Protein AF-A0A970ZST5-F1 (afdb_monomer_lite)

pLDDT: mean 85.54, std 14.47, range [36.0, 98.12]

Radius of gyration: 19.31 Å; chains: 1; bounding box: 48×34×61 Å

Sequence (201 aa):
MTHLLNTSTPGASLKWLLPLLVLTVGYRVATSSVDFLGNTAPLMAITFGGAMLLGPRFWWLPVALLLTSDLALGLFHGGGSGIGSYTLMSAVFYIVVALLGGKAGRREKIWPMMWCGTLLFGLLFYVVANTYSWLVWPGYAMTPAGWWQAQTTGVPGINPPAWMFLRNALIADSIWCGLAGLLYFAQRRSQGAAVVVAASR

Foldseek 3Di:
DPDPCPPPQLAFDCVLLVVLLLVLLVVQLVCVVPCPLNRQHLLLCLQQVVLLRVAQVCLCVSLVSNLVSVQVCCCPPVPRPGQDPLSVQSSVLSVVNSNVSNHNSRDPPSLVCSLVSSLVSLVVCLLSSLQVCQVPPPLFDPDPVSSVQSSFQRRPPDPDGSVSNSVSNSVSNNVSSVVSVVSSVVRVVVVVVVVVVVVVD

Structure (mmCIF, N/CA/C/O backbone):
data_AF-A0A970ZST5-F1
#
_entry.id   AF-A0A970ZST5-F1
#
loop_
_atom_site.group_PDB
_atom_site.id
_atom_site.type_symbol
_atom_site.label_atom_id
_atom_site.label_alt_id
_atom_site.label_comp_id
_atom_site.label_asym_id
_atom_site.label_entity_id
_atom_site.label_seq_id
_atom_site.pdbx_PDB_ins_code
_atom_site.Cartn_x
_atom_site.Cartn_y
_atom_site.Cartn_z
_atom_site.occupancy
_atom_site.B_iso_or_equiv
_atom_site.auth_seq_id
_atom_site.auth_comp_id
_atom_site.auth_asym_id
_atom_site.auth_atom_id
_atom_site.pdbx_PDB_model_num
ATOM 1 N N . MET A 1 1 ? -25.611 -18.019 33.510 1.00 40.75 1 MET A N 1
ATOM 2 C CA . MET A 1 1 ? -24.646 -16.914 33.709 1.00 40.75 1 MET A CA 1
ATOM 3 C C . MET A 1 1 ? -23.308 -17.296 33.064 1.00 40.75 1 MET A C 1
ATOM 5 O O . MET A 1 1 ? -22.278 -17.300 33.718 1.00 40.75 1 MET A O 1
ATOM 9 N N . THR A 1 2 ? -23.336 -17.689 31.781 1.00 40.44 2 THR A N 1
ATOM 10 C CA . THR A 1 2 ? -22.207 -18.392 31.128 1.00 40.44 2 THR A CA 1
ATOM 11 C C . THR A 1 2 ? -22.274 -18.275 29.598 1.00 40.44 2 THR A C 1
ATOM 13 O O . THR A 1 2 ? -22.069 -19.237 28.875 1.00 40.44 2 THR A O 1
ATOM 16 N N . HIS A 1 3 ? -22.607 -17.087 29.083 1.00 36.00 3 HIS A N 1
ATOM 17 C CA . HIS A 1 3 ? -22.531 -16.792 27.639 1.00 36.00 3 HIS A CA 1
ATOM 18 C C . HIS A 1 3 ? -22.024 -15.368 27.322 1.00 36.00 3 HIS A C 1
ATOM 20 O O . HIS A 1 3 ? -22.051 -14.941 26.172 1.00 36.00 3 HIS A O 1
ATOM 26 N N . LEU A 1 4 ? -21.504 -14.633 28.315 1.00 40.00 4 LEU A N 1
ATOM 27 C CA . LEU A 1 4 ? -21.030 -13.245 28.170 1.00 40.00 4 LEU A CA 1
ATOM 28 C C . LEU A 1 4 ? -19.541 -13.128 27.818 1.00 40.00 4 LEU A C 1
ATOM 30 O O . LEU A 1 4 ? -18.843 -12.269 28.340 1.00 40.00 4 LEU A O 1
ATOM 34 N N . LEU A 1 5 ? -19.040 -13.965 26.917 1.00 40.28 5 LEU A N 1
ATOM 35 C CA . LEU A 1 5 ? -17.725 -13.749 26.309 1.00 40.28 5 LEU A CA 1
ATOM 36 C C . LEU A 1 5 ? -17.828 -14.027 24.813 1.00 40.28 5 LEU A C 1
ATOM 38 O O . LEU A 1 5 ? -17.141 -14.888 24.267 1.00 40.28 5 LEU A O 1
ATOM 42 N N . ASN A 1 6 ? -18.703 -13.280 24.131 1.00 38.25 6 ASN A N 1
ATOM 43 C CA . ASN A 1 6 ? -18.460 -13.026 22.719 1.00 38.25 6 ASN A CA 1
ATOM 44 C C . ASN A 1 6 ? -17.158 -12.227 22.673 1.00 38.25 6 ASN A C 1
ATOM 46 O O . ASN A 1 6 ? -17.125 -11.044 23.006 1.00 38.25 6 ASN A O 1
ATOM 50 N N . THR A 1 7 ? -16.078 -12.943 22.391 1.00 41.66 7 THR A N 1
ATOM 51 C CA . THR A 1 7 ? -14.717 -12.453 22.263 1.00 41.66 7 THR A CA 1
ATOM 52 C C . THR A 1 7 ? -14.692 -11.441 21.128 1.00 41.66 7 THR A C 1
ATOM 54 O O . THR A 1 7 ? -14.423 -11.759 19.972 1.00 41.66 7 THR A O 1
ATOM 57 N N . SER A 1 8 ? -15.021 -10.192 21.456 1.00 44.62 8 SER A N 1
ATOM 58 C CA . SER A 1 8 ? -14.799 -9.048 20.591 1.00 44.62 8 SER A CA 1
ATOM 59 C C . SER A 1 8 ? -13.308 -9.026 20.294 1.00 44.62 8 SER A C 1
ATOM 61 O O . SER A 1 8 ? -12.497 -8.636 21.134 1.00 44.62 8 SER A O 1
ATOM 63 N N . THR A 1 9 ? -12.948 -9.549 19.123 1.00 50.59 9 THR A N 1
ATOM 64 C CA . THR A 1 9 ? -11.585 -9.542 18.605 1.00 50.59 9 THR A CA 1
ATOM 65 C C . THR A 1 9 ? -11.007 -8.142 18.794 1.00 50.59 9 THR A C 1
ATOM 67 O O . THR A 1 9 ? -11.712 -7.182 18.476 1.00 50.59 9 THR A O 1
ATOM 70 N N . PRO A 1 10 ? -9.767 -8.007 19.297 1.00 52.75 10 PRO A N 1
ATOM 71 C CA . PRO A 1 10 ? -9.150 -6.736 19.686 1.00 52.75 10 PRO A CA 1
ATOM 72 C C . PRO A 1 10 ? -8.748 -5.865 18.477 1.00 52.75 10 PRO A C 1
ATOM 74 O O . PRO A 1 10 ? -7.652 -5.316 18.432 1.00 52.75 10 PRO A O 1
ATOM 77 N N . GLY A 1 11 ? -9.627 -5.754 17.483 1.00 59.44 11 GLY A N 1
ATOM 78 C CA . GLY A 1 11 ? -9.500 -4.885 16.323 1.00 59.44 11 GLY A CA 1
ATOM 79 C C . GLY A 1 11 ? -10.245 -3.569 16.529 1.00 59.44 11 GLY A C 1
ATOM 80 O O . GLY A 1 11 ? -11.171 -3.480 17.340 1.00 59.44 11 GLY A O 1
ATOM 81 N N . ALA A 1 12 ? -9.848 -2.532 15.792 1.00 67.12 12 ALA A N 1
ATOM 82 C CA . ALA A 1 12 ? -10.635 -1.304 15.762 1.00 67.12 12 ALA A CA 1
ATOM 83 C C . ALA A 1 12 ? -11.990 -1.570 15.081 1.00 67.12 12 ALA A C 1
ATOM 85 O O . ALA A 1 12 ? -12.116 -2.388 14.169 1.00 67.12 12 ALA A O 1
ATOM 86 N N . SER A 1 13 ? -13.031 -0.890 15.554 1.00 77.06 13 SER A N 1
ATOM 87 C CA . SER A 1 13 ? -14.389 -1.057 15.050 1.00 77.06 13 SER A CA 1
ATOM 88 C C . SER A 1 13 ? -14.461 -0.683 13.571 1.00 77.06 13 SER A C 1
ATOM 90 O O . SER A 1 13 ? -14.014 0.391 13.155 1.00 77.06 13 SER A O 1
ATOM 92 N N . LEU A 1 14 ? -15.093 -1.565 12.790 1.00 83.50 14 LEU A N 1
ATOM 93 C CA . LEU A 1 14 ? -15.306 -1.405 11.351 1.00 83.50 14 LEU A CA 1
ATOM 94 C C . LEU A 1 14 ? -15.893 -0.029 11.000 1.00 83.50 14 LEU A C 1
ATOM 96 O O . LEU A 1 14 ? -15.494 0.561 10.004 1.00 83.50 14 LEU A O 1
ATOM 100 N N . LYS A 1 15 ? -16.776 0.519 11.849 1.00 85.38 15 LYS A N 1
ATOM 101 C CA . LYS A 1 15 ? -17.421 1.829 11.645 1.00 85.38 15 LYS A CA 1
ATOM 102 C C . LYS A 1 15 ? -16.429 2.992 11.538 1.00 85.38 15 LYS A C 1
ATOM 104 O O . LYS A 1 15 ? -16.727 3.970 10.870 1.00 85.38 15 LYS A O 1
ATOM 109 N N . TRP A 1 16 ? -15.272 2.887 12.186 1.00 83.56 16 TRP A N 1
ATOM 110 C CA . TRP A 1 16 ? -14.253 3.939 12.204 1.00 83.56 16 TRP A CA 1
ATOM 111 C C . TRP A 1 16 ? -13.114 3.675 11.221 1.00 83.56 16 TRP A C 1
ATOM 113 O O . TRP A 1 16 ? -12.550 4.616 10.673 1.00 83.56 16 TRP A O 1
ATOM 123 N N . LEU A 1 17 ? -12.784 2.404 10.975 1.00 88.12 17 LEU A N 1
ATOM 124 C CA . LEU A 1 17 ? -11.744 2.039 10.010 1.00 88.12 17 LEU A CA 1
ATOM 125 C C . LEU A 1 17 ? -12.222 2.131 8.565 1.00 88.12 17 LEU A C 1
ATOM 127 O O . LEU A 1 17 ? -11.442 2.504 7.695 1.00 88.12 17 LEU A O 1
ATOM 131 N N . LEU A 1 18 ? -13.488 1.803 8.298 1.00 91.06 18 LEU A N 1
ATOM 132 C CA . LEU A 1 18 ? -14.029 1.823 6.943 1.00 91.06 18 LEU A CA 1
ATOM 133 C C . LEU A 1 18 ? -13.971 3.225 6.311 1.00 91.06 18 LEU A C 1
ATOM 135 O O . LEU A 1 18 ? -13.481 3.312 5.188 1.00 91.06 18 LEU A O 1
ATOM 139 N N . PRO A 1 19 ? -14.360 4.323 6.996 1.00 93.00 19 PRO A N 1
ATOM 140 C CA . PRO A 1 19 ? -14.175 5.671 6.464 1.00 93.00 19 PRO A CA 1
ATOM 141 C C . PRO A 1 19 ? -12.714 5.987 6.146 1.00 93.00 19 PRO A C 1
ATOM 143 O O . PRO A 1 19 ? -12.438 6.506 5.072 1.00 93.00 19 PRO A O 1
ATOM 146 N N . LEU A 1 20 ? -11.772 5.626 7.027 1.00 93.19 20 LEU A N 1
ATOM 147 C CA . LEU A 1 20 ? -10.345 5.840 6.771 1.00 93.19 20 LEU A CA 1
ATOM 148 C C . LEU A 1 20 ? -9.894 5.091 5.510 1.00 93.19 20 LEU A C 1
ATOM 150 O O . LEU A 1 20 ? -9.247 5.684 4.652 1.00 93.19 20 LEU A O 1
ATOM 154 N N . LEU A 1 21 ? -10.266 3.817 5.363 1.00 93.25 21 LEU A N 1
ATOM 155 C CA . LEU A 1 21 ? -9.933 3.009 4.186 1.00 93.25 21 LEU A CA 1
ATOM 156 C C . LEU A 1 21 ? -10.528 3.598 2.902 1.00 93.25 21 LEU A C 1
ATOM 158 O O . LEU A 1 21 ? -9.808 3.769 1.922 1.00 93.25 21 LEU A O 1
ATOM 162 N N . VAL A 1 22 ? -11.814 3.957 2.917 1.00 93.69 22 VAL A N 1
ATOM 163 C CA . VAL A 1 22 ? -12.506 4.539 1.757 1.00 93.69 22 VAL A CA 1
ATOM 164 C C . VAL A 1 22 ? -11.900 5.887 1.375 1.00 93.69 22 VAL A C 1
ATOM 166 O O . VAL A 1 22 ? -11.621 6.105 0.201 1.00 93.69 22 VAL A O 1
ATOM 169 N N . LEU A 1 23 ? -11.628 6.765 2.346 1.00 92.88 23 LEU A N 1
ATOM 170 C CA . LEU A 1 23 ? -10.970 8.051 2.102 1.00 92.88 23 LEU A CA 1
ATOM 171 C C . LEU A 1 23 ? -9.570 7.866 1.520 1.00 92.88 23 LEU A C 1
ATOM 173 O O . LEU A 1 23 ? -9.189 8.588 0.609 1.00 92.88 23 LEU A O 1
ATOM 177 N N . THR A 1 24 ? -8.821 6.879 2.009 1.00 91.75 24 THR A N 1
ATOM 178 C CA . THR A 1 24 ? -7.466 6.596 1.523 1.00 91.75 24 THR A CA 1
ATOM 179 C C . THR A 1 24 ? -7.484 6.093 0.080 1.00 91.75 24 THR A C 1
ATOM 181 O O . THR A 1 24 ? -6.679 6.523 -0.744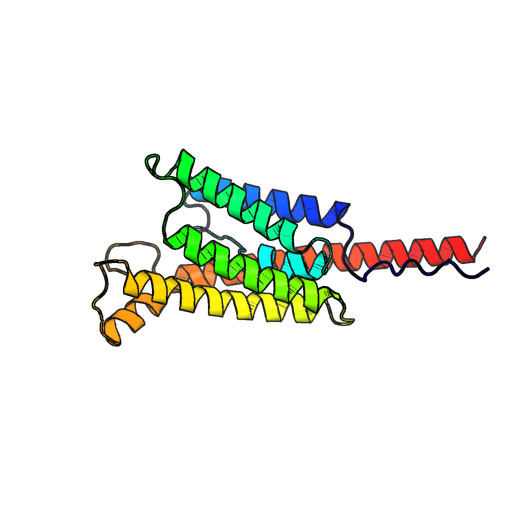 1.00 91.75 24 THR A O 1
ATOM 184 N N . VAL A 1 25 ? -8.422 5.203 -0.249 1.00 90.31 25 VAL A N 1
ATOM 185 C CA . VAL A 1 25 ? -8.596 4.698 -1.615 1.00 90.31 25 VAL A CA 1
ATOM 186 C C . VAL A 1 25 ? -9.122 5.792 -2.547 1.00 90.31 25 VAL A C 1
ATOM 188 O O . VAL A 1 25 ? -8.629 5.925 -3.662 1.00 90.31 25 VAL A O 1
ATOM 191 N N . GLY A 1 26 ? -10.061 6.622 -2.090 1.00 89.00 26 GLY A N 1
ATOM 192 C CA . GLY A 1 26 ? -10.549 7.776 -2.846 1.00 89.00 26 GLY A CA 1
ATOM 193 C C . GLY A 1 26 ? -9.448 8.803 -3.112 1.00 89.00 26 GLY A C 1
ATOM 194 O O . GLY A 1 26 ? -9.294 9.252 -4.244 1.00 89.00 26 GLY A O 1
ATOM 195 N N . TYR A 1 27 ? -8.630 9.104 -2.099 1.00 87.38 27 TYR A N 1
ATOM 196 C CA . TYR A 1 27 ? -7.429 9.927 -2.233 1.00 87.38 27 TYR A CA 1
ATOM 197 C C . TYR A 1 27 ? -6.490 9.361 -3.298 1.00 87.38 27 TYR A C 1
ATOM 199 O O . TYR A 1 27 ? -6.119 10.086 -4.211 1.00 87.38 27 TYR A O 1
ATOM 207 N N . ARG A 1 28 ? -6.186 8.058 -3.237 1.00 85.69 28 ARG A N 1
ATOM 208 C CA . ARG A 1 28 ? -5.345 7.378 -4.229 1.00 85.69 28 ARG A CA 1
ATOM 209 C C . ARG A 1 28 ? -5.877 7.533 -5.657 1.00 85.69 28 ARG A C 1
ATOM 211 O O . ARG A 1 28 ? -5.099 7.767 -6.574 1.00 85.69 28 ARG A O 1
ATOM 218 N N . VAL A 1 29 ? -7.184 7.366 -5.865 1.00 83.38 29 VAL A N 1
ATOM 219 C CA . VAL A 1 29 ? -7.779 7.540 -7.199 1.00 83.38 29 VAL A CA 1
ATOM 220 C C . VAL A 1 29 ? -7.679 9.000 -7.637 1.00 83.38 29 VAL A C 1
ATOM 222 O O . VAL A 1 29 ? -7.260 9.264 -8.758 1.00 83.38 29 VAL A O 1
ATOM 225 N N . ALA A 1 30 ? -7.987 9.952 -6.755 1.00 83.06 30 ALA A N 1
ATOM 226 C CA . ALA A 1 30 ? -7.927 11.375 -7.073 1.00 83.06 30 ALA A CA 1
ATOM 227 C C . ALA A 1 30 ? -6.505 11.838 -7.436 1.00 83.06 30 ALA A C 1
ATOM 229 O O . ALA A 1 30 ? -6.333 12.565 -8.410 1.00 83.06 30 ALA A O 1
ATOM 230 N N . THR A 1 31 ? -5.484 11.387 -6.703 1.00 78.19 31 THR A N 1
ATOM 231 C CA . THR A 1 31 ? -4.077 11.745 -6.949 1.00 78.19 31 THR A CA 1
ATOM 232 C C . THR A 1 31 ? -3.422 10.965 -8.079 1.00 78.19 31 THR A C 1
ATOM 234 O O . THR A 1 31 ? -2.279 11.242 -8.420 1.00 78.19 31 THR A O 1
ATOM 237 N N . SER A 1 32 ? -4.116 10.004 -8.687 1.00 71.94 32 SER A N 1
ATOM 238 C CA . SER A 1 32 ? -3.612 9.348 -9.895 1.00 71.94 32 SER A CA 1
ATOM 239 C C . SER A 1 32 ? -3.725 10.240 -11.139 1.00 71.94 32 SER A C 1
ATOM 241 O O . SER A 1 32 ? -2.931 10.100 -12.064 1.00 71.94 32 SER A O 1
ATOM 243 N N . SER A 1 33 ? -4.696 11.162 -11.155 1.00 65.62 33 SER A N 1
ATOM 244 C CA . SER A 1 33 ? -5.007 12.023 -12.306 1.00 65.62 33 SER A CA 1
ATOM 245 C C . SER A 1 33 ? -4.353 13.403 -12.227 1.00 65.62 33 SER A C 1
ATOM 247 O O . SER A 1 33 ? -4.280 14.119 -13.222 1.00 65.62 33 SER A O 1
ATOM 249 N N . VAL A 1 34 ? -3.891 13.792 -11.041 1.00 67.12 34 VAL A N 1
ATOM 250 C CA . VAL A 1 34 ? -3.136 15.022 -10.803 1.00 67.12 34 VAL A CA 1
ATOM 251 C C . VAL A 1 34 ? -1.776 14.604 -10.273 1.00 67.12 34 VAL A C 1
ATOM 253 O O . VAL A 1 34 ? -1.730 13.781 -9.370 1.00 67.12 34 VAL A O 1
ATOM 256 N N . ASP A 1 35 ? -0.671 15.135 -10.801 1.00 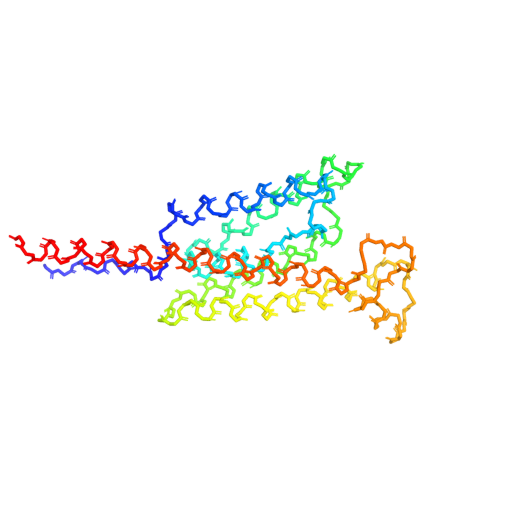65.56 35 ASP A N 1
ATOM 257 C CA . ASP A 1 35 ? 0.685 14.851 -10.294 1.00 65.56 35 ASP A CA 1
ATOM 258 C C . ASP A 1 35 ? 0.909 15.527 -8.922 1.00 65.56 35 ASP A C 1
ATOM 260 O O . ASP A 1 35 ? 1.748 16.402 -8.715 1.00 65.56 35 ASP A O 1
ATOM 264 N N . PHE A 1 36 ? 0.042 15.188 -7.972 1.00 63.62 36 PHE A N 1
ATOM 265 C CA . PHE A 1 36 ? -0.068 15.759 -6.649 1.00 63.62 36 PHE A CA 1
ATOM 266 C C . PHE A 1 36 ? 0.692 14.856 -5.686 1.00 63.62 36 PHE A C 1
ATOM 268 O O . PHE A 1 36 ? 0.350 13.687 -5.502 1.00 63.62 36 PHE A O 1
ATOM 275 N N . LEU A 1 37 ? 1.744 15.412 -5.080 1.00 61.59 37 LEU A N 1
ATOM 276 C CA . LEU A 1 37 ? 2.646 14.723 -4.148 1.00 61.59 37 LEU A CA 1
ATOM 277 C C . LEU A 1 37 ? 3.394 13.511 -4.745 1.00 61.59 37 LEU A C 1
ATOM 279 O O . LEU A 1 37 ? 3.942 12.701 -4.001 1.00 61.59 37 LEU A O 1
ATOM 283 N N . GLY A 1 38 ? 3.487 13.402 -6.075 1.00 61.66 38 GLY A N 1
ATOM 284 C CA . GLY A 1 38 ? 4.268 12.360 -6.748 1.00 61.66 38 GLY A CA 1
ATOM 285 C C . GLY A 1 38 ? 3.708 10.950 -6.543 1.00 61.66 38 GLY A C 1
ATOM 286 O O . GLY A 1 38 ? 4.472 10.025 -6.260 1.00 61.66 38 GLY A O 1
ATOM 287 N N . ASN A 1 39 ? 2.384 10.797 -6.654 1.00 67.94 39 ASN A N 1
ATOM 288 C CA . ASN A 1 39 ? 1.679 9.513 -6.574 1.00 67.94 39 ASN A CA 1
ATOM 289 C C . ASN A 1 39 ? 1.903 8.768 -5.239 1.00 67.94 39 ASN A C 1
ATOM 291 O O . ASN A 1 39 ? 2.336 7.616 -5.182 1.00 67.94 39 ASN A O 1
ATOM 295 N N . THR A 1 40 ? 1.633 9.451 -4.128 1.00 76.50 40 THR A N 1
ATOM 296 C CA . THR A 1 40 ? 1.629 8.858 -2.787 1.00 76.50 40 THR A CA 1
ATOM 297 C C . THR A 1 40 ? 0.424 7.936 -2.610 1.00 76.50 40 THR A C 1
ATOM 299 O O . THR A 1 40 ? -0.711 8.398 -2.522 1.00 76.50 40 THR A O 1
ATOM 302 N N . ALA A 1 41 ? 0.662 6.627 -2.505 1.00 79.75 41 ALA A N 1
ATOM 303 C CA . ALA A 1 41 ? -0.372 5.636 -2.213 1.00 79.75 41 ALA A CA 1
ATOM 304 C C . ALA A 1 41 ? 0.075 4.726 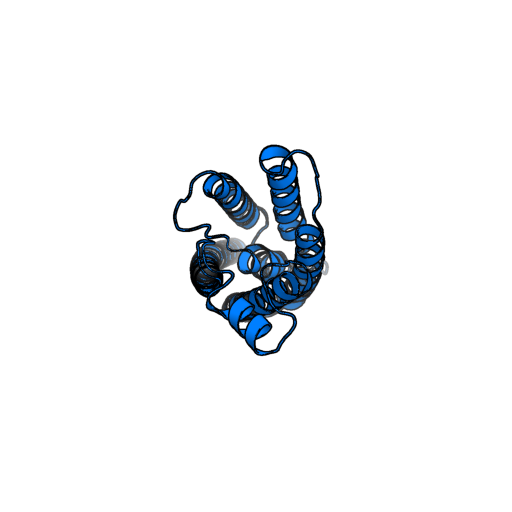-1.051 1.00 79.75 41 ALA A C 1
ATOM 306 O O . ALA A 1 41 ? 1.054 3.994 -1.201 1.00 79.75 41 ALA A O 1
ATOM 307 N N . PRO A 1 42 ? -0.625 4.733 0.098 1.00 91.44 42 PRO A N 1
ATOM 308 C CA . PRO A 1 42 ? -0.272 3.924 1.268 1.00 91.44 42 PRO A CA 1
ATOM 309 C C . PRO A 1 42 ? -0.756 2.468 1.109 1.00 91.44 42 PRO A C 1
ATOM 311 O O . PRO A 1 42 ? -1.647 1.991 1.818 1.00 91.44 4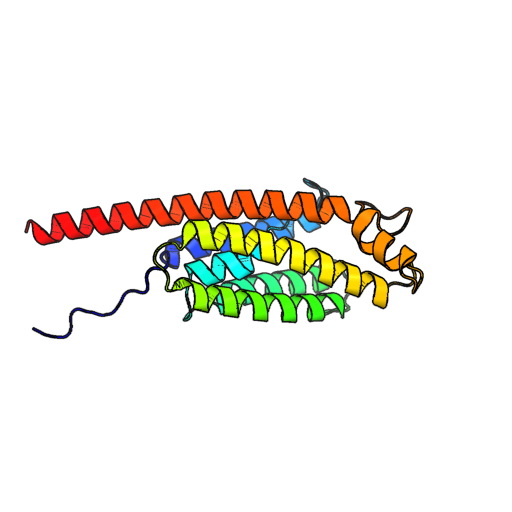2 PRO A O 1
ATOM 314 N N . LEU A 1 43 ? -0.235 1.771 0.094 1.00 93.94 43 LEU A N 1
ATOM 315 C CA . LEU A 1 43 ? -0.714 0.451 -0.337 1.00 93.94 43 LEU A CA 1
ATOM 316 C C . LEU A 1 43 ? -0.579 -0.601 0.771 1.00 93.94 43 LEU A C 1
ATOM 318 O O . LEU A 1 43 ? -1.491 -1.406 0.991 1.00 93.94 43 LEU A O 1
ATOM 322 N N . MET A 1 44 ? 0.553 -0.606 1.477 1.00 96.81 44 MET A N 1
ATOM 323 C CA . MET A 1 44 ? 0.825 -1.614 2.502 1.00 96.81 44 MET A CA 1
ATOM 324 C C . MET A 1 44 ? 0.140 -1.281 3.818 1.00 96.81 44 MET A C 1
ATOM 326 O O . MET A 1 44 ? -0.297 -2.188 4.526 1.00 96.81 44 MET A O 1
ATOM 330 N N . ALA A 1 45 ? -0.065 -0.001 4.112 1.00 96.19 45 ALA A N 1
ATOM 331 C CA . ALA A 1 45 ? -0.880 0.422 5.238 1.00 96.19 45 ALA A CA 1
ATOM 332 C C . ALA A 1 45 ? -2.349 0.011 5.060 1.00 96.19 45 ALA A C 1
ATOM 334 O O . ALA A 1 45 ? -2.945 -0.515 5.998 1.00 96.19 45 ALA A O 1
ATOM 335 N N . ILE A 1 46 ? -2.923 0.158 3.859 1.00 94.88 46 ILE A N 1
ATOM 336 C CA . ILE A 1 46 ? -4.277 -0.335 3.555 1.00 94.88 46 ILE A CA 1
ATOM 337 C C . ILE A 1 46 ? -4.326 -1.860 3.703 1.00 94.88 46 ILE A C 1
ATOM 339 O O . ILE A 1 46 ? -5.184 -2.385 4.412 1.00 94.88 46 ILE A O 1
ATOM 343 N N . THR A 1 47 ? -3.413 -2.578 3.044 1.00 96.38 47 THR A N 1
ATOM 344 C CA . THR A 1 47 ? -3.463 -4.045 2.970 1.00 96.38 47 THR A CA 1
ATOM 345 C C . THR A 1 47 ? -3.045 -4.702 4.279 1.00 96.38 47 THR A C 1
ATOM 347 O O . THR A 1 47 ? -3.886 -5.304 4.940 1.00 96.38 47 THR A O 1
ATOM 350 N N . PHE A 1 48 ? -1.785 -4.575 4.699 1.00 96.94 48 PHE A N 1
ATOM 351 C CA . PHE A 1 48 ? -1.309 -5.156 5.953 1.00 96.94 48 PHE A CA 1
ATOM 352 C C . PHE A 1 48 ? -1.978 -4.489 7.153 1.00 96.94 48 PHE A C 1
ATOM 354 O O . PHE A 1 48 ? -2.573 -5.170 7.990 1.00 96.94 48 PHE A O 1
ATOM 361 N N . GLY A 1 49 ? -1.892 -3.158 7.233 1.00 94.94 49 GLY A N 1
ATOM 362 C CA . GLY A 1 49 ? -2.341 -2.410 8.402 1.00 94.94 49 GLY A CA 1
ATOM 363 C C . GLY A 1 49 ? -3.855 -2.459 8.593 1.00 94.94 49 GLY A C 1
ATOM 364 O O . GLY A 1 49 ? -4.340 -2.828 9.665 1.00 94.94 49 GLY A O 1
ATOM 365 N N . GLY A 1 50 ? -4.611 -2.182 7.532 1.00 93.81 50 GLY A N 1
ATOM 366 C CA . GLY A 1 50 ? -6.066 -2.286 7.521 1.00 93.81 50 GLY A CA 1
ATOM 367 C C . GLY A 1 50 ? -6.549 -3.697 7.839 1.00 93.81 50 GLY A C 1
ATOM 368 O O . GLY A 1 50 ? -7.424 -3.857 8.691 1.00 93.81 50 GLY A O 1
ATOM 369 N N . ALA A 1 51 ? -5.957 -4.732 7.232 1.00 94.94 51 ALA A N 1
ATOM 370 C CA . ALA A 1 51 ? -6.349 -6.110 7.522 1.00 94.94 51 ALA A CA 1
ATOM 371 C C . ALA A 1 51 ? -6.014 -6.508 8.961 1.00 94.94 51 ALA A C 1
ATOM 373 O O . ALA A 1 51 ? -6.804 -7.193 9.607 1.00 94.94 51 ALA A O 1
ATOM 374 N N . MET A 1 52 ? -4.877 -6.052 9.488 1.00 93.69 52 MET A N 1
ATOM 375 C CA . MET A 1 52 ? -4.482 -6.309 10.867 1.00 93.69 52 MET A CA 1
ATOM 376 C C . MET A 1 52 ? -5.441 -5.679 11.874 1.00 93.69 52 MET A C 1
ATOM 378 O O . MET A 1 52 ? -5.830 -6.343 12.833 1.00 93.69 52 MET A O 1
ATOM 382 N N . LEU A 1 53 ? -5.889 -4.445 11.636 1.00 91.38 53 LEU A N 1
ATOM 383 C CA . LEU A 1 53 ? -6.863 -3.782 12.505 1.00 91.38 53 LEU A CA 1
ATOM 384 C C . LEU A 1 53 ? -8.279 -4.360 12.383 1.00 91.38 53 LEU A C 1
ATOM 386 O O . LEU A 1 53 ? -9.019 -4.349 13.364 1.00 91.38 53 LEU A O 1
ATOM 390 N N . LEU A 1 54 ? -8.654 -4.866 11.207 1.00 90.69 54 LEU A N 1
ATOM 391 C CA . LEU A 1 54 ? -9.945 -5.512 10.949 1.00 90.69 54 LEU A CA 1
ATOM 392 C C . LEU A 1 54 ? -9.988 -6.991 11.374 1.00 90.69 54 LEU A C 1
ATOM 394 O O . LEU A 1 54 ? -11.066 -7.572 11.542 1.00 90.69 54 LEU A O 1
ATOM 398 N N . GLY A 1 55 ? -8.820 -7.602 11.563 1.00 89.56 55 GLY A N 1
ATOM 399 C CA . GLY A 1 55 ? -8.664 -8.977 12.004 1.00 89.56 55 GLY A CA 1
ATOM 400 C C . GLY A 1 55 ? -9.080 -10.030 10.962 1.00 89.56 55 GLY A C 1
ATOM 401 O O . GLY A 1 55 ? -9.399 -9.733 9.809 1.00 89.56 55 GLY A O 1
ATOM 402 N N . PRO A 1 56 ? -9.120 -11.312 11.360 1.00 88.81 56 PRO A N 1
ATOM 403 C CA . PRO A 1 56 ? -9.234 -12.448 10.440 1.00 88.81 56 PRO A CA 1
ATOM 404 C C . PRO A 1 56 ? -10.626 -12.624 9.821 1.00 88.81 56 PRO A C 1
ATOM 406 O O . PRO A 1 56 ? -10.791 -13.463 8.942 1.00 88.81 56 PRO A O 1
ATOM 409 N N . ARG A 1 57 ? -11.640 -11.876 10.271 1.00 89.12 57 ARG A N 1
ATOM 410 C CA . ARG A 1 57 ? -12.987 -11.913 9.679 1.00 89.12 57 ARG A CA 1
ATOM 411 C C . ARG A 1 57 ? -13.110 -10.990 8.465 1.00 89.12 57 ARG A C 1
ATOM 413 O O . ARG A 1 57 ? -13.830 -11.313 7.525 1.00 89.12 57 ARG A O 1
ATOM 420 N N . PHE A 1 58 ? -12.417 -9.854 8.494 1.00 92.06 58 PHE A N 1
ATOM 421 C CA . PHE A 1 58 ? -12.584 -8.762 7.531 1.00 92.06 58 PHE A CA 1
ATOM 422 C C . PHE A 1 58 ? -11.271 -8.377 6.827 1.00 92.06 58 PHE A C 1
ATOM 424 O O . PHE A 1 58 ? -11.196 -7.324 6.203 1.00 92.06 58 PHE A O 1
ATOM 431 N N . TRP A 1 59 ? -10.248 -9.238 6.881 1.00 93.38 59 TRP A N 1
ATOM 432 C CA . TRP A 1 59 ? -8.945 -9.030 6.228 1.00 93.38 59 TRP A CA 1
ATOM 433 C C . TRP A 1 59 ? -9.041 -8.771 4.717 1.00 93.38 59 TRP A C 1
ATOM 435 O O . TRP A 1 59 ? -8.178 -8.111 4.152 1.00 93.38 59 TRP A O 1
ATOM 445 N N . TRP A 1 60 ? -10.079 -9.297 4.063 1.00 94.69 60 TRP A N 1
ATOM 446 C CA . TRP A 1 60 ? -10.290 -9.180 2.620 1.00 94.69 60 TRP A CA 1
ATOM 447 C C . TRP A 1 60 ? -10.820 -7.800 2.215 1.00 94.69 60 TRP A C 1
ATOM 449 O O . TRP A 1 60 ? -10.681 -7.405 1.061 1.00 94.69 60 TRP A O 1
ATOM 459 N N . LEU A 1 61 ? -11.418 -7.053 3.147 1.00 94.75 61 LEU A N 1
ATOM 460 C CA . LEU A 1 61 ? -12.105 -5.798 2.850 1.00 94.75 61 LEU A CA 1
ATOM 461 C C . LEU A 1 61 ? -11.157 -4.704 2.316 1.00 94.75 61 LEU A C 1
ATOM 463 O O . LEU A 1 61 ? -11.483 -4.108 1.289 1.00 94.75 61 LEU A O 1
ATOM 467 N N . PRO A 1 62 ? -9.970 -4.457 2.912 1.00 93.62 62 PRO A N 1
ATOM 468 C CA . PRO A 1 62 ? -9.006 -3.513 2.350 1.00 93.62 62 PRO A CA 1
ATOM 469 C C . PRO A 1 62 ? -8.492 -3.930 0.969 1.00 93.62 62 PRO A C 1
ATOM 471 O O . PRO A 1 62 ? -8.293 -3.076 0.109 1.00 93.62 62 PRO A O 1
ATOM 474 N N . VAL A 1 63 ? -8.321 -5.237 0.734 1.00 94.75 63 VAL A N 1
ATOM 475 C CA . VAL A 1 63 ? -7.894 -5.771 -0.570 1.00 94.75 63 VAL A CA 1
ATOM 476 C C . VAL A 1 63 ? -8.964 -5.518 -1.625 1.00 94.75 63 VAL A C 1
ATOM 478 O O . VAL A 1 63 ? -8.651 -5.006 -2.692 1.00 94.75 63 VAL A O 1
ATOM 481 N N . ALA A 1 64 ? -10.229 -5.819 -1.322 1.00 94.56 64 ALA A N 1
ATOM 482 C CA . ALA A 1 64 ? -11.342 -5.589 -2.238 1.00 94.56 64 ALA A CA 1
ATOM 483 C C . ALA A 1 64 ? -11.463 -4.110 -2.627 1.00 94.56 64 ALA A C 1
ATOM 485 O O . ALA A 1 64 ? -11.618 -3.800 -3.807 1.00 94.56 64 ALA A O 1
ATOM 486 N N . LEU A 1 65 ? -11.328 -3.194 -1.662 1.00 93.56 65 LEU A N 1
ATOM 487 C CA . LEU A 1 65 ? -11.321 -1.755 -1.936 1.00 93.56 65 LEU A CA 1
ATOM 488 C C . LEU A 1 65 ? -10.160 -1.360 -2.859 1.00 93.56 65 LEU A C 1
ATOM 490 O O . LEU A 1 65 ? -10.368 -0.637 -3.833 1.00 93.56 65 LEU A O 1
ATOM 494 N N . LEU A 1 66 ? -8.954 -1.866 -2.587 1.00 91.81 66 LEU A N 1
ATOM 495 C CA . LEU A 1 66 ? -7.771 -1.536 -3.376 1.00 91.81 66 LEU A CA 1
ATOM 496 C C . LEU A 1 66 ? -7.872 -2.076 -4.810 1.00 91.81 66 LEU A C 1
ATOM 498 O O . LEU A 1 66 ? -7.680 -1.318 -5.757 1.00 91.81 66 LEU A O 1
ATOM 502 N N . LEU A 1 67 ? -8.279 -3.335 -4.985 1.00 91.38 67 LEU A N 1
ATOM 503 C CA . LEU A 1 67 ? -8.478 -3.939 -6.306 1.00 91.38 67 LEU A CA 1
ATOM 504 C C . LEU A 1 67 ? -9.594 -3.258 -7.100 1.00 91.38 67 LEU A C 1
ATOM 506 O O . LEU A 1 67 ? -9.463 -3.077 -8.307 1.00 91.38 67 LEU A O 1
ATOM 510 N N . THR A 1 68 ? -10.667 -2.833 -6.430 1.00 88.94 68 THR A N 1
ATOM 511 C CA . THR A 1 68 ? -11.731 -2.050 -7.076 1.00 88.94 68 THR A CA 1
ATOM 512 C C . THR A 1 68 ? -11.179 -0.730 -7.609 1.00 88.94 68 THR A C 1
ATOM 514 O O . THR A 1 68 ? -11.506 -0.333 -8.726 1.00 88.94 68 THR A O 1
ATOM 517 N N . SER A 1 69 ? -10.297 -0.070 -6.850 1.00 86.94 69 SER A N 1
ATOM 518 C CA . SER A 1 69 ? -9.638 1.148 -7.326 1.00 86.94 69 SER A CA 1
ATOM 519 C C . SER A 1 69 ? -8.672 0.892 -8.481 1.00 86.94 69 SER A C 1
ATOM 521 O O . SER A 1 69 ? -8.659 1.673 -9.423 1.00 86.94 69 SER A O 1
ATOM 523 N N . ASP A 1 70 ? -7.925 -0.215 -8.470 1.00 85.31 70 ASP A N 1
ATOM 524 C CA . ASP A 1 70 ? -7.051 -0.592 -9.590 1.00 85.31 70 ASP A CA 1
ATOM 525 C C . ASP A 1 70 ? -7.840 -0.872 -10.866 1.00 85.31 70 ASP A C 1
ATOM 527 O O . ASP A 1 70 ? -7.452 -0.422 -11.943 1.00 85.31 70 ASP A O 1
ATOM 531 N N . LEU A 1 71 ? -8.975 -1.563 -10.745 1.00 83.88 71 LEU A N 1
ATOM 532 C CA . LEU A 1 71 ? -9.860 -1.826 -11.871 1.00 83.88 71 LEU A CA 1
ATOM 533 C C . LEU A 1 71 ? -10.452 -0.527 -12.425 1.00 83.88 71 LEU A C 1
ATOM 535 O O . LEU A 1 71 ? -10.444 -0.323 -13.636 1.00 83.88 71 LEU A O 1
ATOM 539 N N . ALA A 1 72 ? -10.920 0.369 -11.551 1.00 81.94 72 ALA A N 1
ATOM 540 C CA . ALA A 1 72 ? -11.412 1.680 -11.959 1.00 81.94 72 ALA A CA 1
ATOM 541 C C . ALA A 1 72 ? -10.327 2.462 -12.715 1.00 81.94 72 ALA A C 1
ATOM 543 O O . ALA A 1 72 ? -10.572 2.944 -13.817 1.00 81.94 72 ALA A O 1
ATOM 544 N N . LEU A 1 73 ? -9.106 2.533 -12.179 1.00 78.81 73 LEU A N 1
ATOM 545 C CA . LEU A 1 73 ? -7.995 3.223 -12.839 1.00 78.81 73 LEU A CA 1
ATOM 546 C C . LEU A 1 73 ? -7.650 2.607 -14.199 1.00 78.81 73 LEU A C 1
ATOM 548 O O . LEU A 1 73 ? -7.480 3.349 -15.165 1.00 78.81 73 LEU A O 1
ATOM 552 N N . GLY A 1 74 ? -7.605 1.276 -14.297 1.00 77.44 74 GLY A N 1
ATOM 553 C CA . GLY A 1 74 ? -7.355 0.573 -15.557 1.00 77.44 74 GLY A CA 1
ATOM 554 C C . GLY A 1 74 ? -8.424 0.850 -16.618 1.00 77.44 74 GLY A C 1
ATOM 555 O O . GLY A 1 74 ? -8.093 1.069 -17.781 1.00 77.44 74 GLY A O 1
ATOM 556 N N . LEU A 1 75 ? -9.697 0.915 -16.218 1.00 75.81 75 LEU A N 1
ATOM 557 C CA . LEU A 1 75 ? -10.811 1.222 -17.119 1.00 75.81 75 LEU A CA 1
ATOM 558 C C . LEU A 1 75 ? -10.849 2.697 -17.544 1.00 75.81 75 LEU A C 1
ATOM 560 O O . LEU A 1 75 ? -11.127 2.980 -18.706 1.00 75.81 75 LEU A O 1
ATOM 564 N N . PHE A 1 76 ? -10.572 3.631 -16.628 1.00 72.44 76 PHE A N 1
ATOM 565 C CA . PHE A 1 76 ? -10.708 5.070 -16.888 1.00 72.44 76 PHE A CA 1
ATOM 566 C C . PHE A 1 76 ? -9.462 5.721 -17.508 1.00 72.44 76 PHE A C 1
ATOM 568 O O . PHE A 1 76 ? -9.609 6.671 -18.271 1.00 72.44 76 PHE A O 1
ATOM 575 N N . HIS A 1 77 ? -8.252 5.232 -17.210 1.00 65.38 77 HIS A N 1
ATOM 576 C CA . HIS A 1 77 ? -6.992 5.838 -17.674 1.00 65.38 77 HIS A CA 1
ATOM 577 C C . HIS A 1 77 ? -6.188 4.936 -18.628 1.00 65.38 77 HIS A C 1
ATOM 579 O O . HIS A 1 77 ? -5.362 5.428 -19.393 1.00 65.38 77 HIS A O 1
ATOM 585 N N . GLY A 1 78 ? -6.412 3.619 -18.604 1.00 56.06 78 GLY A N 1
ATOM 586 C CA . GLY A 1 78 ? -5.598 2.623 -19.305 1.00 56.06 78 GLY A CA 1
ATOM 587 C C . GLY A 1 78 ? -6.189 2.128 -20.624 1.00 56.06 78 GLY A C 1
ATOM 588 O O . GLY A 1 78 ? -6.317 0.923 -20.799 1.00 56.06 78 GLY A O 1
ATOM 589 N N . GLY A 1 79 ? -6.589 3.014 -21.542 1.00 54.03 79 GLY A N 1
ATOM 590 C CA . GLY A 1 79 ? -6.901 2.654 -22.941 1.00 54.03 79 GLY A CA 1
ATOM 591 C C . GLY A 1 79 ? -7.918 1.515 -23.178 1.00 54.03 79 GLY A C 1
ATOM 592 O O . GLY A 1 79 ? -7.963 0.979 -24.281 1.00 54.03 79 GLY A O 1
ATOM 593 N N . GLY A 1 80 ? -8.710 1.120 -22.172 1.00 48.38 80 GLY A N 1
ATOM 594 C CA . GLY A 1 80 ? -9.713 0.052 -22.257 1.00 48.38 80 GLY A CA 1
ATOM 595 C C . GLY A 1 80 ? -9.219 -1.391 -22.048 1.00 48.38 80 GLY A C 1
ATOM 596 O O . GLY A 1 80 ? -10.006 -2.310 -22.257 1.00 48.38 80 GLY A O 1
ATOM 597 N N . SER A 1 81 ? -7.968 -1.639 -21.632 1.00 48.88 81 SER A N 1
ATOM 598 C CA . SER A 1 81 ? -7.412 -3.011 -21.559 1.00 48.88 81 SER A CA 1
ATOM 599 C C . SER A 1 81 ? -7.702 -3.785 -20.259 1.00 48.88 81 SER A C 1
ATOM 601 O O . SER A 1 81 ? -7.426 -4.983 -20.183 1.00 48.88 81 SER A O 1
ATOM 603 N N . GLY A 1 82 ? -8.305 -3.156 -19.244 1.00 59.03 82 GLY A N 1
ATOM 604 C CA . GLY A 1 82 ? -8.719 -3.840 -18.012 1.00 59.03 82 GLY A CA 1
ATOM 605 C C . GLY A 1 82 ? -7.551 -4.206 -17.082 1.00 59.03 82 GLY A C 1
ATOM 606 O O . GLY A 1 82 ? -6.808 -3.329 -16.644 1.00 59.03 82 GLY A O 1
ATOM 607 N N . ILE A 1 83 ? -7.427 -5.488 -16.706 1.00 61.78 83 ILE A N 1
ATOM 608 C CA . ILE A 1 83 ? -6.434 -5.983 -15.730 1.00 61.78 83 ILE A CA 1
ATOM 609 C C . ILE A 1 83 ? -5.112 -6.302 -16.442 1.00 61.78 83 ILE A C 1
ATOM 611 O O . ILE A 1 83 ? -4.972 -7.344 -17.080 1.00 61.78 83 ILE A O 1
ATOM 615 N N . GLY A 1 84 ? -4.121 -5.424 -16.283 1.00 77.50 84 GLY A N 1
ATOM 616 C CA . GLY A 1 84 ? -2.752 -5.672 -16.735 1.00 77.50 84 GLY A CA 1
ATOM 617 C C . GLY A 1 84 ? -2.013 -6.698 -15.866 1.00 77.50 84 GLY A C 1
ATOM 618 O O . GLY A 1 84 ? -2.368 -6.957 -14.714 1.00 77.50 84 GLY A O 1
ATOM 619 N N . SER A 1 85 ? -0.923 -7.256 -16.391 1.00 85.12 85 SER A N 1
ATOM 620 C CA . SER A 1 85 ? -0.116 -8.258 -15.683 1.00 85.12 85 SER A CA 1
ATOM 621 C C . SER A 1 85 ? 0.510 -7.719 -14.381 1.00 85.12 85 SER A C 1
ATOM 623 O O . SER A 1 85 ? 0.618 -8.444 -13.391 1.00 85.12 85 SER A O 1
ATOM 625 N N . TYR A 1 86 ? 0.817 -6.417 -14.336 1.00 84.50 86 TYR A N 1
ATOM 626 C CA . TYR A 1 86 ? 1.254 -5.715 -13.124 1.00 84.50 86 TYR A CA 1
ATOM 627 C C . TYR A 1 86 ? 0.155 -5.656 -12.050 1.00 84.50 86 TYR A C 1
ATOM 629 O O . TYR A 1 86 ? 0.428 -5.862 -10.865 1.00 84.50 86 TYR A O 1
ATOM 637 N N . THR A 1 87 ? -1.100 -5.425 -12.450 1.00 87.31 87 THR A N 1
ATOM 638 C CA . THR A 1 87 ? -2.260 -5.445 -11.546 1.00 87.31 87 THR A CA 1
ATOM 639 C C . THR A 1 87 ? -2.453 -6.832 -10.947 1.00 87.31 87 THR A C 1
ATOM 641 O O . THR A 1 87 ? -2.697 -6.949 -9.751 1.00 87.31 87 THR A O 1
ATOM 644 N N . LEU A 1 88 ? -2.277 -7.892 -11.743 1.00 90.25 88 LEU A N 1
ATOM 645 C CA . LEU A 1 88 ? -2.359 -9.268 -11.251 1.00 90.25 88 LEU A CA 1
ATOM 646 C C . LEU A 1 88 ? -1.250 -9.584 -10.235 1.00 90.25 88 LEU A C 1
ATOM 648 O O . LEU A 1 88 ? -1.534 -10.127 -9.168 1.00 90.25 88 LEU A O 1
ATOM 652 N N . MET A 1 89 ? -0.003 -9.204 -10.535 1.00 93.56 89 MET A N 1
ATOM 653 C CA . MET A 1 89 ? 1.126 -9.341 -9.604 1.00 93.56 89 MET A CA 1
ATOM 654 C C . MET A 1 89 ? 0.838 -8.617 -8.282 1.00 93.56 89 MET A C 1
ATOM 656 O O . MET A 1 89 ? 0.968 -9.203 -7.204 1.00 93.56 89 MET A O 1
ATOM 660 N N . SER A 1 90 ? 0.360 -7.375 -8.375 1.00 92.62 90 SER A N 1
ATOM 661 C CA . SER A 1 90 ? 0.018 -6.552 -7.214 1.00 92.62 90 SER A CA 1
ATOM 662 C C . SER A 1 90 ? -1.116 -7.179 -6.402 1.00 92.62 90 SER A C 1
ATOM 664 O O . SER A 1 90 ? -1.017 -7.275 -5.182 1.00 92.62 90 SER A O 1
ATOM 666 N N . ALA A 1 91 ? -2.151 -7.702 -7.066 1.00 94.12 91 ALA A N 1
ATOM 667 C CA . ALA A 1 91 ? -3.279 -8.366 -6.424 1.00 94.12 91 ALA A CA 1
ATOM 668 C C . ALA A 1 91 ? -2.855 -9.586 -5.602 1.00 94.12 91 ALA A C 1
ATOM 670 O O . ALA A 1 91 ? -3.270 -9.723 -4.449 1.00 94.12 91 ALA A O 1
ATOM 671 N N . VAL A 1 92 ? -1.997 -10.447 -6.160 1.00 96.12 92 VAL A N 1
ATOM 672 C CA . VAL A 1 92 ? -1.451 -11.604 -5.436 1.00 96.12 92 VAL A CA 1
ATOM 673 C C . VAL A 1 92 ? -0.698 -11.139 -4.191 1.00 96.12 92 VAL A C 1
ATOM 675 O O . VAL A 1 92 ? -0.931 -11.666 -3.100 1.00 96.12 92 VAL A O 1
ATOM 678 N N . PHE A 1 93 ? 0.149 -10.116 -4.324 1.00 97.19 93 PHE A N 1
ATOM 679 C CA . PHE A 1 93 ? 0.899 -9.571 -3.196 1.00 97.19 93 PHE A CA 1
ATOM 680 C C . PHE A 1 93 ? -0.034 -9.008 -2.111 1.00 97.19 93 PHE A C 1
ATOM 682 O O . PHE A 1 93 ? 0.098 -9.360 -0.938 1.00 97.19 93 PHE A O 1
ATOM 689 N N . TYR A 1 94 ? -1.029 -8.202 -2.495 1.00 96.94 94 TYR A N 1
ATOM 690 C CA . TYR A 1 94 ? -2.010 -7.614 -1.578 1.00 96.94 94 TYR A CA 1
ATOM 691 C C . TYR A 1 94 ? -2.793 -8.676 -0.806 1.00 96.94 94 TYR A C 1
ATOM 693 O O . TYR A 1 94 ? -2.963 -8.544 0.406 1.00 96.94 94 TYR A O 1
ATOM 701 N N . ILE A 1 95 ? -3.242 -9.740 -1.479 1.00 97.75 95 ILE A N 1
ATOM 702 C CA . ILE A 1 95 ? -3.976 -10.845 -0.850 1.00 97.75 95 ILE A CA 1
ATOM 703 C C . ILE A 1 95 ? -3.104 -11.534 0.201 1.00 97.75 95 ILE A C 1
ATOM 705 O O . ILE A 1 95 ? -3.542 -11.718 1.338 1.00 97.75 95 ILE A O 1
ATOM 709 N N . VAL A 1 96 ? -1.865 -11.890 -0.154 1.00 97.94 96 VAL A N 1
ATOM 710 C CA . VAL A 1 96 ? -0.935 -12.566 0.762 1.00 97.94 96 VAL A CA 1
ATOM 711 C C . VAL A 1 96 ? -0.656 -11.695 1.985 1.00 97.94 96 VAL A C 1
ATOM 713 O O . VAL A 1 96 ? -0.783 -12.157 3.120 1.00 97.94 96 VAL A O 1
ATOM 716 N N . VAL A 1 97 ? -0.336 -10.420 1.776 1.00 97.69 97 VAL A N 1
ATOM 717 C CA . VAL A 1 97 ? -0.005 -9.490 2.860 1.00 97.69 97 VAL A CA 1
ATOM 718 C C . VAL A 1 97 ? -1.206 -9.217 3.766 1.00 97.69 97 VAL A C 1
ATOM 720 O O . VAL A 1 97 ? -1.069 -9.240 4.990 1.0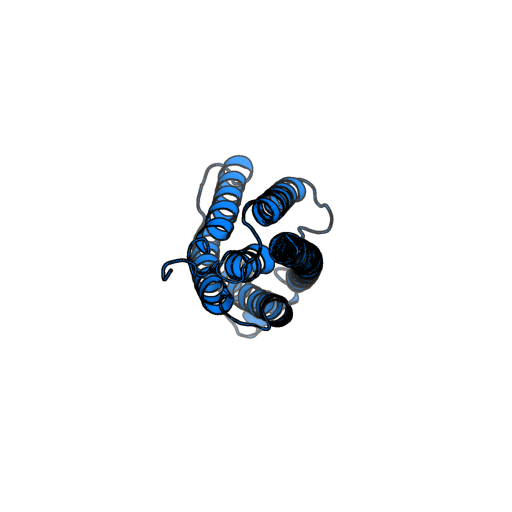0 97.69 97 VAL A O 1
ATOM 723 N N . ALA A 1 98 ? -2.400 -9.036 3.205 1.00 97.25 98 ALA A N 1
ATOM 724 C CA . ALA A 1 98 ? -3.611 -8.837 3.994 1.00 97.25 98 ALA A CA 1
ATOM 725 C C . ALA A 1 98 ? -3.991 -10.082 4.809 1.00 97.25 98 ALA A C 1
ATOM 727 O O . ALA A 1 98 ? -4.391 -9.960 5.967 1.00 97.25 98 ALA A O 1
ATOM 728 N N . LEU A 1 99 ? -3.813 -11.291 4.262 1.00 96.38 99 LEU A N 1
ATOM 729 C CA . LEU A 1 99 ? -3.992 -12.538 5.014 1.00 96.38 99 LEU A CA 1
ATOM 730 C C . LEU A 1 99 ? -3.055 -12.609 6.226 1.00 96.38 99 LEU A C 1
ATOM 732 O O . LEU A 1 99 ? -3.480 -12.994 7.320 1.00 96.38 99 LEU A O 1
ATOM 736 N N . LEU A 1 100 ? -1.784 -12.237 6.044 1.00 96.19 100 LEU A N 1
ATOM 737 C CA . LEU A 1 100 ? -0.805 -12.176 7.131 1.00 96.19 100 LEU A CA 1
ATOM 738 C C . LEU A 1 100 ? -1.192 -11.114 8.170 1.00 96.19 100 LEU A C 1
ATOM 740 O O . LEU A 1 100 ? -1.184 -11.412 9.366 1.00 96.19 100 LEU A O 1
ATOM 744 N N . GLY A 1 101 ? -1.608 -9.924 7.726 1.00 95.00 101 GLY A N 1
ATOM 745 C CA . GLY A 1 101 ? -2.106 -8.850 8.589 1.00 95.00 101 GLY A CA 1
ATOM 746 C C . GLY A 1 101 ? -3.308 -9.295 9.421 1.00 95.00 101 GLY A C 1
ATOM 747 O O . GLY A 1 101 ? -3.266 -9.259 10.651 1.00 95.00 101 GLY A O 1
ATOM 748 N N . GLY A 1 102 ? -4.347 -9.828 8.778 1.00 93.56 102 GLY A N 1
ATOM 749 C CA . GLY A 1 102 ? -5.554 -10.323 9.444 1.00 93.56 102 GLY A CA 1
ATOM 750 C C . GLY A 1 102 ? -5.279 -11.400 10.495 1.00 93.56 102 GLY A C 1
ATOM 751 O O . GLY A 1 102 ? -5.885 -11.386 11.568 1.00 93.56 102 GLY A O 1
ATOM 752 N N . LYS A 1 103 ? -4.327 -12.306 10.236 1.00 91.56 103 LYS A N 1
ATOM 753 C CA . LYS A 1 103 ? -3.864 -13.296 11.227 1.00 91.56 103 LYS A CA 1
ATOM 754 C C . LYS A 1 103 ? -3.099 -12.642 12.385 1.00 91.56 103 LYS A C 1
ATOM 756 O O . LYS A 1 103 ? -3.275 -13.052 13.534 1.00 91.56 103 LYS A O 1
ATOM 761 N N . ALA A 1 104 ? -2.283 -11.625 12.108 1.00 89.06 104 ALA A N 1
ATOM 762 C CA . ALA A 1 104 ? -1.517 -10.883 13.110 1.00 89.06 104 ALA A CA 1
ATOM 763 C C . ALA A 1 104 ? -2.386 -9.997 14.026 1.00 89.06 104 ALA A C 1
ATOM 765 O O . ALA A 1 104 ? -1.984 -9.719 15.155 1.00 89.06 104 ALA A O 1
ATOM 766 N N . GLY A 1 105 ? -3.598 -9.620 13.602 1.00 82.81 105 GLY A N 1
ATOM 767 C CA . GLY A 1 105 ? -4.533 -8.760 14.349 1.00 82.81 105 GLY A CA 1
ATOM 768 C C . GLY A 1 105 ? -5.025 -9.291 15.704 1.00 82.81 105 GLY A C 1
ATOM 769 O O . GLY A 1 105 ? -5.748 -8.605 16.417 1.00 82.81 105 GLY A O 1
ATOM 770 N N . ARG A 1 106 ? -4.643 -10.512 16.094 1.00 71.75 106 ARG A N 1
ATOM 771 C CA . ARG A 1 106 ? -5.002 -11.128 17.385 1.00 71.75 106 ARG A CA 1
ATOM 772 C C . ARG A 1 106 ? -4.022 -10.814 18.528 1.00 71.75 106 ARG A C 1
ATOM 774 O O . ARG A 1 106 ? -4.146 -11.410 19.592 1.00 71.75 106 ARG A O 1
ATOM 781 N N . ARG A 1 107 ? -3.020 -9.948 18.324 1.00 70.75 107 ARG A N 1
ATOM 782 C CA . ARG A 1 107 ? -1.931 -9.710 19.296 1.00 70.75 107 ARG A CA 1
ATOM 783 C C . ARG A 1 107 ? -2.124 -8.449 20.143 1.00 70.75 107 ARG A C 1
ATOM 785 O O . ARG A 1 107 ? -2.693 -7.466 19.684 1.00 70.75 107 ARG A O 1
ATOM 792 N N . GLU A 1 108 ? -1.566 -8.446 21.358 1.00 61.09 108 GLU A N 1
ATOM 793 C CA . GLU A 1 108 ? -1.665 -7.306 22.289 1.00 61.09 108 GLU A CA 1
ATOM 794 C C . GLU A 1 108 ? -0.924 -6.047 21.811 1.00 61.09 108 GLU A C 1
ATOM 796 O O . GLU A 1 108 ? -1.425 -4.932 21.959 1.00 61.09 108 GLU A O 1
ATOM 801 N N . LYS A 1 109 ? 0.243 -6.212 21.172 1.00 78.50 109 LYS A N 1
ATOM 802 C CA . LYS A 1 109 ? 1.070 -5.115 20.629 1.00 78.50 109 LYS A CA 1
ATOM 803 C C . LYS A 1 109 ? 0.673 -4.749 19.196 1.00 78.50 109 LYS A C 1
ATOM 805 O O . LYS A 1 109 ? 1.531 -4.655 18.319 1.00 78.50 109 LYS A O 1
ATOM 810 N N . ILE A 1 110 ? -0.627 -4.577 18.949 1.00 82.81 110 ILE A N 1
ATOM 811 C CA . ILE A 1 110 ? -1.149 -4.449 17.582 1.00 82.81 110 ILE A CA 1
ATOM 812 C C . ILE A 1 110 ? -0.548 -3.249 16.838 1.00 82.81 110 ILE A C 1
ATOM 814 O O . ILE A 1 110 ? -0.195 -3.378 15.676 1.00 82.81 110 ILE A O 1
ATOM 818 N N . TRP A 1 111 ? -0.375 -2.099 17.498 1.00 86.62 111 TRP A N 1
ATOM 819 C CA . TRP A 1 111 ? -0.013 -0.859 16.808 1.00 86.62 111 TRP A CA 1
ATOM 820 C C . TRP A 1 111 ? 1.461 -0.804 16.364 1.00 86.62 111 TRP A C 1
ATOM 822 O O . TRP A 1 111 ? 1.692 -0.591 15.174 1.00 86.62 111 TRP A O 1
ATOM 832 N N . PRO A 1 112 ? 2.466 -1.085 17.223 1.00 90.62 112 PRO A N 1
ATOM 833 C CA . PRO A 1 112 ? 3.854 -1.162 16.762 1.00 90.62 112 PRO A CA 1
ATOM 834 C C . PRO A 1 112 ? 4.057 -2.256 15.708 1.00 90.62 112 PRO A C 1
ATOM 836 O O . PRO A 1 112 ? 4.785 -2.062 14.740 1.00 90.62 112 PRO A O 1
ATOM 839 N N . MET A 1 113 ? 3.380 -3.400 15.862 1.00 92.62 113 MET A N 1
ATOM 840 C CA . MET A 1 113 ? 3.469 -4.499 14.899 1.00 92.62 113 MET A CA 1
ATOM 841 C C . MET A 1 113 ? 2.829 -4.138 13.554 1.00 92.62 113 MET A C 1
ATOM 843 O O . MET A 1 113 ? 3.389 -4.468 12.512 1.00 92.62 113 MET A O 1
ATOM 847 N N . MET A 1 114 ? 1.703 -3.421 13.575 1.00 94.62 114 MET A N 1
ATOM 848 C CA . MET A 1 114 ? 1.063 -2.875 12.382 1.00 94.62 114 MET A CA 1
ATOM 849 C C . MET A 1 114 ? 2.012 -1.939 11.638 1.00 94.62 114 MET A C 1
ATOM 851 O O . MET A 1 114 ? 2.184 -2.089 10.431 1.00 94.62 114 MET A O 1
ATOM 855 N N . TRP A 1 115 ? 2.646 -1.001 12.345 1.00 95.81 115 TRP A N 1
ATOM 856 C CA . TRP A 1 115 ? 3.514 -0.009 11.716 1.00 95.81 115 TRP A CA 1
ATOM 857 C C . TRP A 1 115 ? 4.789 -0.650 11.155 1.00 95.81 115 TRP A C 1
ATOM 859 O O . TRP A 1 115 ? 5.055 -0.531 9.962 1.00 95.81 115 TRP A O 1
ATOM 869 N N . CYS A 1 116 ? 5.532 -1.415 11.961 1.00 96.44 116 CYS A N 1
ATOM 870 C CA . CYS A 1 116 ? 6.750 -2.080 11.488 1.00 96.44 116 CYS A CA 1
ATOM 871 C C . CYS A 1 116 ? 6.462 -3.082 10.363 1.00 96.44 116 CYS A C 1
ATOM 873 O O . CYS A 1 116 ? 7.216 -3.151 9.395 1.00 96.44 116 CYS A O 1
ATOM 875 N N . GLY A 1 117 ? 5.366 -3.841 10.467 1.00 96.50 117 GLY A N 1
ATOM 876 C CA . GLY A 1 117 ? 4.961 -4.771 9.418 1.00 96.50 117 GLY A CA 1
ATOM 877 C C . GLY A 1 117 ? 4.576 -4.051 8.128 1.00 96.50 117 GLY A C 1
ATOM 878 O O . GLY A 1 117 ? 4.999 -4.471 7.059 1.00 96.50 117 GLY A O 1
ATOM 879 N N . THR A 1 118 ? 3.869 -2.923 8.222 1.00 97.62 118 THR A N 1
ATOM 880 C CA . THR A 1 118 ? 3.545 -2.084 7.060 1.00 97.62 118 THR A CA 1
ATOM 881 C C . THR A 1 118 ? 4.811 -1.620 6.340 1.00 97.62 118 THR A C 1
ATOM 883 O O . THR A 1 118 ? 4.916 -1.805 5.133 1.00 97.62 118 THR A O 1
ATOM 886 N N . LEU A 1 119 ? 5.802 -1.090 7.067 1.00 97.88 119 LEU A N 1
ATOM 887 C CA . LEU A 1 119 ? 7.061 -0.629 6.467 1.00 97.88 119 LEU A CA 1
ATOM 888 C C . LEU A 1 119 ? 7.859 -1.778 5.838 1.00 97.88 119 LEU A C 1
ATOM 890 O O . LEU A 1 119 ? 8.400 -1.630 4.743 1.00 97.88 119 LEU A O 1
ATOM 894 N N . LEU A 1 120 ? 7.898 -2.937 6.503 1.00 98.00 120 LEU A N 1
ATOM 895 C CA . LEU A 1 120 ? 8.543 -4.137 5.973 1.00 98.00 120 LEU A CA 1
ATOM 896 C C . LEU A 1 120 ? 7.888 -4.583 4.662 1.00 98.00 120 LEU A C 1
ATOM 898 O O . LEU A 1 120 ? 8.580 -4.789 3.668 1.00 98.00 120 LEU A O 1
ATOM 902 N N . PHE A 1 121 ? 6.561 -4.715 4.642 1.00 98.12 121 PHE A N 1
ATOM 903 C CA . PHE A 1 121 ? 5.848 -5.098 3.427 1.00 98.12 121 PHE A CA 1
ATOM 904 C C . PHE A 1 121 ? 5.914 -4.008 2.354 1.00 98.12 121 PHE A C 1
ATOM 906 O O . PHE A 1 121 ? 5.921 -4.357 1.179 1.00 98.12 121 PHE A O 1
ATOM 913 N N . GLY A 1 122 ? 6.050 -2.729 2.724 1.00 97.38 122 GLY A N 1
ATOM 914 C CA . GLY A 1 122 ? 6.321 -1.619 1.801 1.00 97.38 122 GLY A CA 1
ATOM 915 C C . GLY A 1 122 ? 7.629 -1.814 1.046 1.00 97.38 122 GLY A C 1
ATOM 916 O O . GLY A 1 122 ? 7.662 -1.759 -0.183 1.00 97.38 122 GLY A O 1
ATOM 917 N N . LEU A 1 123 ? 8.696 -2.141 1.777 1.00 97.62 123 LEU A N 1
ATOM 918 C CA . LEU A 1 123 ? 9.994 -2.452 1.187 1.00 97.62 123 LEU A CA 1
ATOM 919 C C . LEU A 1 123 ? 9.952 -3.728 0.330 1.00 97.62 123 LEU A C 1
ATOM 921 O O . LEU A 1 123 ? 10.505 -3.753 -0.766 1.00 97.62 123 LEU A O 1
ATOM 925 N N . LEU A 1 124 ? 9.279 -4.782 0.799 1.00 98.06 124 LEU A N 1
ATOM 926 C CA . LEU A 1 124 ? 9.145 -6.026 0.035 1.00 98.06 124 LEU A CA 1
ATOM 927 C C . LEU A 1 124 ? 8.340 -5.821 -1.251 1.00 98.06 124 LEU A C 1
ATOM 929 O O . LEU A 1 124 ? 8.748 -6.311 -2.303 1.00 98.06 124 LEU A O 1
ATOM 933 N N . PHE A 1 125 ? 7.232 -5.079 -1.182 1.00 96.88 125 PHE A N 1
ATOM 934 C CA . PHE A 1 125 ? 6.425 -4.745 -2.350 1.00 96.88 125 PHE A CA 1
ATOM 935 C C . PHE A 1 125 ? 7.257 -3.978 -3.369 1.00 96.88 125 PHE A C 1
ATOM 937 O O . PHE A 1 125 ? 7.251 -4.338 -4.537 1.00 96.88 125 PHE A O 1
ATOM 944 N N . TYR A 1 126 ? 8.032 -2.986 -2.926 1.00 96.19 126 TYR A N 1
ATOM 945 C CA . TYR A 1 126 ? 8.944 -2.237 -3.787 1.00 96.19 126 TYR A CA 1
ATOM 946 C C . TYR A 1 126 ? 9.930 -3.144 -4.532 1.00 96.19 126 TYR A C 1
ATOM 948 O O . TYR A 1 126 ? 10.029 -3.079 -5.758 1.00 96.19 126 TYR A O 1
ATOM 956 N N . VAL A 1 127 ? 10.615 -4.038 -3.810 1.00 97.75 127 VAL A N 1
ATOM 957 C CA . VAL A 1 127 ? 11.588 -4.956 -4.418 1.00 97.75 127 VAL A CA 1
ATOM 958 C C . VAL A 1 127 ? 10.913 -5.884 -5.425 1.00 97.75 127 VAL A C 1
ATOM 960 O O . VAL A 1 127 ? 11.426 -6.052 -6.535 1.00 97.75 127 VAL A O 1
ATOM 963 N N . VAL A 1 128 ? 9.761 -6.463 -5.071 1.00 97.62 128 VAL A N 1
ATOM 964 C CA . VAL A 1 128 ? 9.001 -7.370 -5.945 1.00 97.62 128 VAL A CA 1
ATOM 965 C C . VAL A 1 128 ? 8.474 -6.637 -7.174 1.00 97.62 128 VAL A C 1
ATOM 967 O O . VAL A 1 128 ? 8.669 -7.115 -8.288 1.00 97.62 128 VAL A O 1
ATOM 970 N N . ALA A 1 129 ? 7.872 -5.465 -6.994 1.00 94.94 129 ALA A N 1
ATOM 971 C CA . ALA A 1 129 ? 7.315 -4.660 -8.069 1.00 94.94 129 ALA A CA 1
ATOM 972 C C . ALA A 1 129 ? 8.389 -4.230 -9.074 1.00 94.94 129 ALA A C 1
ATOM 974 O O . ALA A 1 129 ? 8.196 -4.384 -10.276 1.00 94.94 129 ALA A O 1
ATOM 975 N N . ASN A 1 130 ? 9.547 -3.768 -8.602 1.00 96.38 130 ASN A N 1
ATOM 976 C CA . ASN A 1 130 ? 10.648 -3.386 -9.486 1.00 96.38 130 ASN A CA 1
ATOM 977 C C . ASN A 1 130 ? 11.328 -4.588 -10.138 1.00 96.38 130 ASN A C 1
ATOM 979 O O . ASN A 1 130 ? 11.739 -4.503 -11.291 1.00 96.38 130 ASN A O 1
ATOM 983 N N . THR A 1 131 ? 11.418 -5.723 -9.438 1.00 97.75 131 THR A N 1
ATOM 984 C CA . THR A 1 131 ? 11.907 -6.970 -10.046 1.00 97.75 131 THR A CA 1
ATOM 985 C C . THR A 1 131 ? 10.954 -7.427 -11.145 1.00 97.75 131 THR A C 1
ATOM 987 O O . THR A 1 131 ? 11.396 -7.850 -12.205 1.00 97.75 131 THR A O 1
ATOM 990 N N .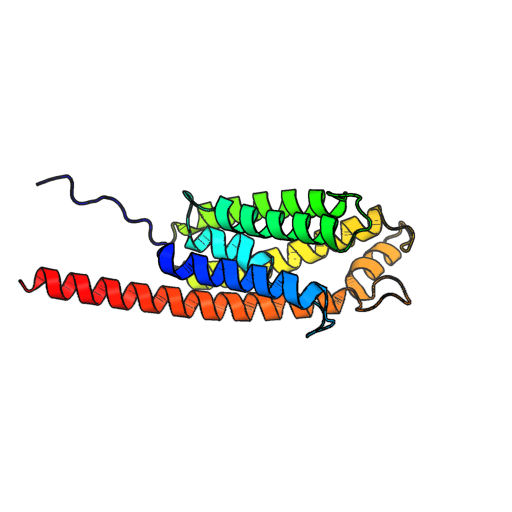 TYR A 1 132 ? 9.646 -7.287 -10.935 1.00 96.62 132 TYR A N 1
ATOM 991 C CA . TYR A 1 132 ? 8.656 -7.562 -11.963 1.00 96.62 132 TYR A CA 1
ATOM 992 C C . TYR A 1 132 ? 8.811 -6.615 -13.159 1.00 96.62 132 TYR A C 1
ATOM 994 O O . TYR A 1 132 ? 8.881 -7.088 -14.289 1.00 96.62 132 TYR A O 1
ATOM 1002 N N . SER A 1 133 ? 8.958 -5.305 -12.928 1.00 93.88 133 SER A N 1
ATOM 1003 C CA . SER A 1 133 ? 9.234 -4.324 -13.988 1.00 93.88 133 SER A CA 1
ATOM 1004 C C . SER A 1 133 ? 10.503 -4.658 -14.772 1.00 93.88 133 SER A C 1
ATOM 1006 O O . SER A 1 133 ? 10.488 -4.588 -15.996 1.00 93.88 133 SER A O 1
ATOM 1008 N N . TRP A 1 134 ? 11.571 -5.081 -14.093 1.00 96.75 134 TRP A N 1
ATOM 1009 C CA . TRP A 1 134 ? 12.801 -5.556 -14.729 1.00 96.75 134 TRP A CA 1
ATOM 1010 C C . TRP A 1 134 ? 12.557 -6.747 -15.664 1.00 96.75 134 TRP A C 1
ATOM 1012 O O . TRP A 1 134 ? 13.129 -6.785 -16.746 1.00 96.75 134 TRP A O 1
ATOM 1022 N N . LEU A 1 135 ? 11.677 -7.680 -15.280 1.00 96.31 135 LEU A N 1
ATOM 1023 C CA . LEU A 1 135 ? 11.360 -8.881 -16.059 1.00 96.31 135 LEU A CA 1
ATOM 1024 C C . LEU A 1 135 ? 10.463 -8.623 -17.278 1.00 96.31 135 LEU A C 1
ATOM 1026 O O . LEU A 1 135 ? 10.543 -9.369 -18.252 1.00 96.31 135 LEU A O 1
ATOM 1030 N N . VAL A 1 136 ? 9.577 -7.626 -17.221 1.00 92.62 136 VAL A N 1
ATOM 1031 C CA . VAL A 1 136 ? 8.534 -7.446 -18.250 1.00 92.62 136 VAL A CA 1
ATOM 1032 C C . VAL A 1 136 ? 8.715 -6.206 -19.110 1.00 92.62 136 VAL A C 1
ATOM 1034 O O . VAL A 1 136 ? 8.145 -6.139 -20.198 1.00 92.62 136 VAL A O 1
ATOM 1037 N N . TRP A 1 137 ? 9.469 -5.210 -18.643 1.00 90.38 137 TRP A N 1
ATOM 1038 C CA . TRP A 1 137 ? 9.590 -3.942 -19.345 1.00 90.38 137 TRP A CA 1
ATOM 1039 C C . TRP A 1 137 ? 10.875 -3.899 -20.183 1.00 90.38 137 TRP A C 1
ATOM 1041 O O . TRP A 1 137 ? 11.966 -3.972 -19.614 1.00 90.38 137 TRP A O 1
ATOM 1051 N N . PRO A 1 138 ? 10.794 -3.703 -21.518 1.00 91.81 138 PRO A N 1
ATOM 1052 C CA . PRO A 1 138 ? 11.976 -3.690 -22.386 1.00 91.81 138 PRO A CA 1
ATOM 1053 C C . PRO A 1 138 ? 12.985 -2.573 -22.086 1.00 91.81 138 PRO A C 1
ATOM 1055 O O . PRO A 1 138 ? 14.093 -2.595 -22.611 1.00 91.81 138 PRO A O 1
ATOM 1058 N N . GLY A 1 139 ? 12.613 -1.592 -21.255 1.00 91.75 139 GLY A N 1
ATOM 1059 C CA . GLY A 1 139 ? 13.495 -0.506 -20.827 1.00 91.75 139 GLY A CA 1
ATOM 1060 C C . GLY A 1 139 ? 14.645 -0.941 -19.911 1.00 91.75 139 GLY A C 1
ATOM 1061 O O . GLY A 1 139 ? 15.522 -0.124 -19.632 1.00 91.75 139 GLY A O 1
ATOM 1062 N N . TYR A 1 140 ? 14.670 -2.198 -19.454 1.00 95.50 140 TYR A N 1
ATOM 1063 C CA . TYR A 1 140 ? 15.759 -2.736 -18.647 1.00 95.50 140 TYR A CA 1
ATOM 1064 C C . TYR A 1 140 ? 16.518 -3.860 -19.352 1.00 95.50 140 TYR A C 1
ATOM 1066 O O . TYR A 1 140 ? 15.938 -4.762 -19.951 1.00 95.50 140 TYR A O 1
ATOM 1074 N N . ALA A 1 141 ? 17.844 -3.853 -19.205 1.00 96.69 141 ALA A N 1
ATOM 1075 C CA . ALA A 1 141 ? 18.673 -4.987 -19.595 1.00 96.69 141 ALA A CA 1
ATOM 1076 C C . ALA A 1 141 ? 18.488 -6.153 -18.607 1.00 96.69 141 ALA A C 1
ATOM 1078 O O . ALA A 1 141 ? 18.534 -5.941 -17.395 1.00 96.69 141 ALA A O 1
ATOM 1079 N N . MET A 1 142 ? 18.370 -7.391 -19.102 1.00 97.06 142 MET A N 1
ATOM 1080 C CA . MET A 1 142 ? 18.280 -8.620 -18.287 1.00 97.06 142 MET A CA 1
ATOM 1081 C C . MET A 1 142 ? 19.637 -9.009 -17.675 1.00 97.06 142 MET A C 1
ATOM 1083 O O . MET A 1 142 ? 20.175 -10.088 -17.908 1.00 97.06 142 MET A O 1
ATOM 1087 N N . THR A 1 143 ? 20.223 -8.095 -16.907 1.00 97.88 143 THR A N 1
ATOM 1088 C CA . THR A 1 143 ? 21.511 -8.240 -16.226 1.00 97.88 143 THR A CA 1
ATOM 1089 C C . THR A 1 143 ? 21.392 -7.772 -14.773 1.00 97.88 143 THR A C 1
ATOM 1091 O O . THR A 1 143 ? 20.468 -7.021 -14.447 1.00 97.88 143 THR A O 1
ATOM 1094 N N . PRO A 1 144 ? 22.340 -8.132 -13.886 1.00 97.81 144 PRO A N 1
ATOM 1095 C CA . PRO A 1 144 ? 22.357 -7.621 -12.514 1.00 97.81 144 PRO A CA 1
ATOM 1096 C C . PRO A 1 144 ? 22.385 -6.088 -12.432 1.00 97.81 144 PRO A C 1
ATOM 1098 O O . PRO A 1 144 ? 21.753 -5.505 -11.554 1.00 97.81 144 PRO A O 1
ATOM 1101 N N . ALA A 1 145 ? 23.066 -5.425 -13.374 1.00 97.81 145 ALA A N 1
ATOM 1102 C CA . ALA A 1 145 ? 23.090 -3.967 -13.461 1.00 97.81 145 ALA A CA 1
ATOM 1103 C C . ALA A 1 145 ? 21.713 -3.391 -13.831 1.00 97.81 145 ALA A C 1
ATOM 1105 O O . ALA A 1 145 ? 21.281 -2.413 -13.227 1.00 97.81 145 ALA A O 1
ATOM 1106 N N . GLY A 1 146 ? 20.997 -4.022 -14.769 1.00 97.81 146 GLY A N 1
ATOM 1107 C CA . GLY A 1 146 ? 19.633 -3.622 -15.121 1.00 97.81 146 GLY A CA 1
ATOM 1108 C C . GLY A 1 146 ? 18.628 -3.872 -13.993 1.00 97.81 146 GLY A C 1
ATOM 1109 O O . GLY A 1 146 ? 17.754 -3.039 -13.761 1.00 97.81 146 GLY A O 1
ATOM 1110 N N . TRP A 1 147 ? 18.791 -4.955 -13.226 1.00 98.12 147 TRP A N 1
ATOM 1111 C CA . TRP A 1 147 ? 17.994 -5.178 -12.017 1.00 98.12 147 TRP A CA 1
ATOM 1112 C C . TRP A 1 147 ? 18.271 -4.096 -10.968 1.00 98.12 147 TRP A C 1
ATOM 1114 O O . TRP A 1 147 ? 17.338 -3.500 -10.436 1.00 98.12 147 TRP A O 1
ATOM 1124 N N . TRP A 1 148 ? 19.542 -3.769 -10.716 1.00 98.00 148 TRP A N 1
ATOM 1125 C CA . TRP A 1 148 ? 19.910 -2.698 -9.787 1.00 98.00 148 TRP A CA 1
ATOM 1126 C C . TRP A 1 148 ? 19.376 -1.327 -10.227 1.00 98.00 148 TRP A C 1
ATOM 1128 O O . TRP A 1 148 ? 18.873 -0.559 -9.406 1.00 98.00 148 TRP A O 1
ATOM 1138 N N . GLN A 1 149 ? 19.414 -1.040 -11.529 1.00 97.56 149 GLN A N 1
ATOM 1139 C CA . GLN A 1 149 ? 18.801 0.148 -12.119 1.00 97.56 149 GLN A CA 1
ATOM 1140 C C . GLN A 1 149 ? 17.288 0.184 -11.849 1.00 97.56 149 GLN A C 1
ATOM 1142 O O . GLN A 1 149 ? 16.768 1.214 -11.416 1.00 97.56 149 GLN A O 1
ATOM 1147 N N . ALA A 1 150 ? 16.579 -0.935 -12.032 1.00 96.94 150 ALA A N 1
ATOM 1148 C CA . ALA A 1 150 ? 15.152 -1.037 -11.718 1.00 96.94 150 ALA A CA 1
ATOM 1149 C C . ALA A 1 150 ? 14.853 -0.785 -10.231 1.00 96.94 150 ALA A C 1
ATOM 1151 O O . ALA A 1 150 ? 13.824 -0.200 -9.909 1.00 96.94 150 ALA A O 1
ATOM 1152 N N . GLN A 1 151 ? 15.766 -1.160 -9.330 1.00 97.38 151 GLN A N 1
ATOM 1153 C CA . GLN A 1 151 ? 15.644 -0.926 -7.887 1.00 97.38 151 GLN A CA 1
ATOM 1154 C C . GLN A 1 151 ? 16.042 0.487 -7.436 1.00 97.38 151 GLN A C 1
ATOM 1156 O O . GLN A 1 151 ? 15.930 0.785 -6.247 1.00 97.38 151 GLN A O 1
ATOM 1161 N N . THR A 1 152 ? 16.537 1.358 -8.320 1.00 95.94 152 THR A N 1
ATOM 1162 C CA . THR A 1 152 ? 17.099 2.659 -7.919 1.00 95.94 152 THR A CA 1
ATOM 1163 C C . THR A 1 152 ? 16.617 3.801 -8.802 1.00 95.94 152 THR A C 1
ATOM 1165 O O . THR A 1 152 ? 15.721 4.549 -8.414 1.00 95.94 152 THR A O 1
ATOM 1168 N N . THR A 1 153 ? 17.204 3.969 -9.980 1.00 95.19 153 THR A N 1
ATOM 1169 C CA . THR A 1 153 ? 16.959 5.113 -10.863 1.00 95.19 153 THR A CA 1
ATOM 1170 C C . THR A 1 153 ? 15.757 4.913 -11.773 1.00 95.19 153 THR A C 1
ATOM 1172 O O . THR A 1 153 ? 15.100 5.886 -12.121 1.00 95.19 153 THR A O 1
ATOM 1175 N N . GLY A 1 154 ? 15.419 3.673 -12.120 1.00 94.00 154 GLY A N 1
ATOM 1176 C CA . GLY A 1 154 ? 14.404 3.383 -13.126 1.00 94.00 154 GLY A CA 1
ATOM 1177 C C . GLY A 1 154 ? 14.913 3.568 -14.562 1.00 94.00 154 GLY A C 1
ATOM 1178 O O . GLY A 1 154 ? 16.117 3.645 -14.817 1.00 94.00 154 GLY A O 1
ATOM 1179 N N . VAL A 1 155 ? 13.998 3.574 -15.530 1.00 92.56 155 VAL A N 1
ATOM 1180 C CA . VAL A 1 155 ? 14.336 3.784 -16.947 1.00 92.56 155 VAL A CA 1
ATOM 1181 C C . VAL A 1 155 ? 14.640 5.274 -17.185 1.00 92.56 155 VAL A C 1
ATOM 1183 O O . VAL A 1 155 ? 13.815 6.112 -16.815 1.00 92.56 155 VAL A O 1
ATOM 1186 N N . PRO A 1 156 ? 15.782 5.641 -17.801 1.00 91.50 156 PRO A N 1
ATOM 1187 C CA . PRO A 1 156 ? 16.091 7.031 -18.123 1.00 91.50 156 PRO A CA 1
ATOM 1188 C C . PRO A 1 156 ? 14.980 7.689 -18.946 1.00 91.50 156 PRO A C 1
ATOM 1190 O O . PRO A 1 156 ? 14.478 7.106 -19.903 1.00 91.50 156 PRO A O 1
ATOM 1193 N N . GLY A 1 157 ? 14.603 8.913 -18.574 1.00 88.44 157 GLY A N 1
ATOM 1194 C CA . GLY A 1 157 ? 13.520 9.656 -19.226 1.00 88.44 157 GLY A CA 1
ATOM 1195 C C . GLY A 1 157 ? 12.119 9.353 -18.686 1.00 88.44 157 GLY A C 1
ATOM 1196 O O . GLY A 1 157 ? 11.183 10.065 -19.042 1.00 88.44 157 GLY A O 1
ATOM 1197 N N . ILE A 1 158 ? 11.967 8.369 -17.792 1.00 85.75 158 ILE A N 1
ATOM 1198 C CA . ILE A 1 158 ? 10.707 8.107 -17.092 1.00 85.75 158 ILE A CA 1
ATOM 1199 C C . ILE A 1 158 ? 10.790 8.659 -15.672 1.00 85.75 158 ILE A C 1
ATOM 1201 O O . ILE A 1 158 ? 11.657 8.273 -14.891 1.00 85.75 158 ILE A O 1
ATOM 1205 N N . ASN A 1 159 ? 9.864 9.559 -15.344 1.00 82.12 159 ASN A N 1
ATOM 1206 C CA . ASN A 1 159 ? 9.743 10.151 -14.019 1.00 82.12 159 ASN A CA 1
ATOM 1207 C C . ASN A 1 159 ? 8.460 9.678 -13.314 1.00 82.12 159 ASN A C 1
ATOM 1209 O O . ASN A 1 159 ? 7.448 9.469 -13.986 1.00 82.12 159 ASN A O 1
ATOM 1213 N N . PRO A 1 160 ? 8.472 9.578 -11.971 1.00 85.50 160 PRO A N 1
ATOM 1214 C CA . PRO A 1 160 ? 9.639 9.733 -11.095 1.00 85.50 160 PRO A CA 1
ATOM 1215 C C . PRO A 1 160 ? 10.555 8.483 -11.085 1.00 85.50 160 PRO A C 1
ATOM 1217 O O . PRO A 1 160 ? 10.122 7.398 -11.474 1.00 85.50 160 PRO A O 1
ATOM 1220 N N . PRO A 1 161 ? 11.820 8.604 -10.635 1.00 90.38 161 PRO A N 1
ATOM 1221 C CA . PRO A 1 161 ? 12.728 7.466 -10.476 1.00 90.38 161 PRO A CA 1
ATOM 1222 C C . PRO A 1 161 ? 12.232 6.467 -9.420 1.00 90.38 161 PRO A C 1
ATOM 1224 O O . PRO A 1 161 ? 11.523 6.841 -8.481 1.00 90.38 161 PRO A O 1
ATOM 1227 N N . ALA A 1 162 ? 12.663 5.202 -9.529 1.00 91.56 162 ALA A N 1
ATOM 1228 C CA . ALA A 1 162 ? 12.161 4.097 -8.702 1.00 91.56 162 ALA A CA 1
ATOM 1229 C C . ALA A 1 162 ? 12.220 4.407 -7.194 1.00 91.56 162 ALA A C 1
ATOM 1231 O O . ALA A 1 162 ? 11.209 4.314 -6.496 1.00 91.56 162 ALA A O 1
ATOM 1232 N N . TRP A 1 163 ? 13.360 4.890 -6.694 1.00 92.50 163 TRP A N 1
ATOM 1233 C CA . TRP A 1 163 ? 13.546 5.191 -5.270 1.00 92.50 163 TRP A CA 1
ATOM 1234 C C . TRP A 1 163 ? 12.541 6.219 -4.713 1.00 92.50 163 TRP A C 1
ATOM 1236 O O . TRP A 1 163 ? 12.202 6.167 -3.526 1.00 92.50 163 TRP A O 1
ATOM 1246 N N . MET A 1 164 ? 12.034 7.144 -5.541 1.00 91.69 164 MET A N 1
ATOM 1247 C CA . MET A 1 164 ? 11.039 8.130 -5.105 1.00 91.69 164 MET A CA 1
ATOM 1248 C C . MET A 1 164 ? 9.691 7.477 -4.822 1.00 91.69 164 MET A C 1
ATOM 1250 O O . MET A 1 164 ? 9.023 7.897 -3.878 1.00 91.69 164 MET A O 1
ATOM 1254 N N . PHE A 1 165 ? 9.318 6.425 -5.557 1.00 87.88 165 PHE A N 1
ATOM 1255 C CA . PHE A 1 165 ? 8.111 5.656 -5.252 1.00 87.88 165 PHE A CA 1
ATOM 1256 C C . PHE A 1 165 ? 8.207 4.995 -3.879 1.00 87.88 165 PHE A C 1
ATOM 1258 O O . PHE A 1 165 ? 7.259 5.094 -3.103 1.00 87.88 165 PHE A O 1
ATOM 1265 N N . LEU A 1 166 ? 9.357 4.396 -3.534 1.00 92.69 166 LEU A N 1
ATOM 1266 C CA . LEU A 1 166 ? 9.566 3.829 -2.196 1.00 92.69 166 LEU A CA 1
ATOM 1267 C C . LEU A 1 166 ? 9.432 4.904 -1.119 1.00 92.69 166 LEU A C 1
ATOM 1269 O O . LEU A 1 166 ? 8.685 4.728 -0.160 1.00 92.69 166 LEU A O 1
ATOM 1273 N N . ARG A 1 167 ? 10.129 6.034 -1.284 1.00 93.62 167 ARG A N 1
ATOM 1274 C CA . ARG A 1 167 ? 10.065 7.148 -0.331 1.00 93.62 167 ARG A CA 1
ATOM 1275 C C . ARG A 1 167 ? 8.622 7.614 -0.125 1.00 93.62 167 ARG A C 1
ATOM 1277 O O . ARG A 1 167 ? 8.173 7.735 1.011 1.00 93.62 167 ARG A O 1
ATOM 1284 N N . ASN A 1 168 ? 7.909 7.874 -1.217 1.00 91.56 168 ASN A N 1
ATOM 1285 C CA . ASN A 1 168 ? 6.543 8.381 -1.185 1.00 91.56 168 ASN A CA 1
ATOM 1286 C C . ASN A 1 168 ? 5.586 7.355 -0.550 1.00 91.56 168 ASN A C 1
ATOM 1288 O O . ASN A 1 168 ? 4.765 7.731 0.288 1.00 91.56 168 ASN A O 1
ATOM 1292 N N . ALA A 1 169 ? 5.739 6.066 -0.871 1.00 91.75 169 ALA A N 1
ATOM 1293 C CA . ALA A 1 169 ? 4.962 4.984 -0.272 1.00 91.75 169 ALA A CA 1
ATOM 1294 C C . ALA A 1 169 ? 5.195 4.878 1.242 1.00 91.75 169 ALA A C 1
ATOM 1296 O O . ALA A 1 169 ? 4.230 4.893 1.998 1.00 91.75 169 ALA A O 1
ATOM 1297 N N . LEU A 1 170 ? 6.450 4.867 1.707 1.00 95.25 170 LEU A N 1
ATOM 1298 C CA . LEU A 1 170 ? 6.767 4.741 3.137 1.00 95.25 170 LEU A CA 1
ATOM 1299 C C . LEU A 1 170 ? 6.295 5.946 3.964 1.00 95.25 170 LEU A C 1
ATOM 1301 O O . LEU A 1 170 ? 5.864 5.777 5.109 1.00 95.25 170 LEU A O 1
ATOM 1305 N N . ILE A 1 171 ? 6.354 7.159 3.401 1.00 94.81 171 ILE A N 1
ATOM 1306 C CA . ILE A 1 171 ? 5.802 8.361 4.042 1.00 94.81 171 ILE A CA 1
ATOM 1307 C C . ILE A 1 171 ? 4.281 8.237 4.155 1.00 94.81 171 ILE A C 1
ATOM 1309 O O . ILE A 1 171 ? 3.735 8.418 5.244 1.00 94.81 171 ILE A O 1
ATOM 1313 N N . ALA A 1 172 ? 3.599 7.892 3.058 1.00 93.44 172 ALA A N 1
ATOM 1314 C CA . ALA A 1 172 ? 2.149 7.734 3.049 1.00 93.44 172 ALA A CA 1
ATOM 1315 C C . ALA A 1 172 ? 1.698 6.629 4.018 1.00 93.44 172 ALA A C 1
ATOM 1317 O O . ALA A 1 172 ? 0.778 6.839 4.810 1.00 93.44 172 ALA A O 1
ATOM 1318 N N . ASP A 1 173 ? 2.379 5.483 4.000 1.00 96.00 173 ASP A N 1
ATOM 1319 C CA . ASP A 1 173 ? 2.144 4.361 4.905 1.00 96.00 173 ASP A CA 1
ATOM 1320 C C . ASP A 1 173 ? 2.307 4.787 6.370 1.00 96.00 173 ASP A C 1
ATOM 1322 O O . ASP A 1 173 ? 1.465 4.477 7.211 1.00 96.00 173 ASP A O 1
ATOM 1326 N N . SER A 1 174 ? 3.352 5.557 6.682 1.00 96.44 174 SER A N 1
ATOM 1327 C CA . SER A 1 174 ? 3.606 6.044 8.041 1.00 96.44 174 SER A CA 1
ATOM 1328 C C . SER A 1 174 ? 2.538 7.022 8.526 1.00 96.44 174 SER A C 1
ATOM 1330 O O . SER A 1 174 ? 2.060 6.896 9.656 1.00 96.44 174 SER A O 1
ATOM 1332 N N . ILE A 1 175 ? 2.122 7.966 7.675 1.00 95.62 175 ILE A N 1
ATOM 1333 C CA . ILE A 1 175 ? 1.024 8.893 7.982 1.00 95.62 175 ILE A CA 1
ATOM 1334 C C . ILE A 1 175 ? -0.257 8.099 8.255 1.00 95.62 175 ILE A C 1
ATOM 1336 O O . ILE A 1 175 ? -0.929 8.328 9.263 1.00 95.62 175 ILE A O 1
ATOM 1340 N N . TRP A 1 176 ? -0.566 7.121 7.401 1.00 95.44 176 TRP A N 1
ATOM 1341 C CA . TRP A 1 176 ? -1.742 6.275 7.562 1.00 95.44 176 TRP A CA 1
ATOM 1342 C C . TRP A 1 176 ? -1.698 5.468 8.865 1.00 95.44 176 TRP A C 1
ATOM 1344 O O . TRP A 1 176 ? -2.672 5.469 9.617 1.00 95.44 176 TRP A O 1
ATOM 1354 N N . CYS A 1 177 ? -0.567 4.831 9.191 1.00 95.88 177 CYS A N 1
ATOM 1355 C CA . CYS A 1 177 ? -0.386 4.097 10.447 1.00 95.88 177 CYS A CA 1
ATOM 1356 C C . CYS A 1 177 ? -0.537 4.996 11.685 1.00 95.88 177 CYS A C 1
ATOM 1358 O O . CYS A 1 177 ? -1.093 4.556 12.698 1.00 95.88 177 CYS A O 1
ATOM 1360 N N . GLY A 1 178 ? -0.084 6.250 11.602 1.00 95.38 178 GLY A N 1
ATOM 1361 C CA . GLY A 1 178 ? -0.299 7.262 12.634 1.00 95.38 178 GLY A CA 1
ATOM 1362 C C . GLY A 1 178 ? -1.786 7.559 12.842 1.00 95.38 178 GLY A C 1
ATOM 1363 O O . GLY A 1 178 ? -2.294 7.413 13.955 1.00 95.38 178 GLY A O 1
ATOM 1364 N N . LEU A 1 179 ? -2.509 7.890 11.767 1.00 95.00 179 LEU A N 1
ATOM 1365 C CA . LEU A 1 179 ? -3.951 8.171 11.806 1.00 95.00 179 LEU A CA 1
ATOM 1366 C C . LEU A 1 179 ? -4.763 6.970 12.310 1.00 95.00 179 LEU A C 1
ATOM 1368 O O . LEU A 1 179 ? -5.616 7.110 13.189 1.00 95.00 179 LEU A O 1
ATOM 1372 N N . ALA A 1 180 ? -4.467 5.774 11.805 1.00 92.94 180 ALA A N 1
ATOM 1373 C CA . ALA A 1 180 ? -5.114 4.542 12.234 1.00 92.94 180 ALA A CA 1
ATOM 1374 C C . ALA A 1 180 ? -4.830 4.233 13.715 1.00 92.94 180 ALA A C 1
ATOM 1376 O O . ALA A 1 180 ? -5.723 3.791 14.441 1.00 92.94 180 ALA A O 1
ATOM 1377 N N . GLY A 1 181 ? -3.615 4.527 14.187 1.00 91.12 181 GLY A N 1
ATOM 1378 C CA . GLY A 1 181 ? -3.245 4.460 15.598 1.00 91.12 181 GLY A CA 1
ATOM 1379 C C . GLY A 1 181 ? -4.085 5.375 16.479 1.00 91.12 181 GLY A C 1
ATOM 1380 O O . GLY A 1 181 ? -4.645 4.918 17.474 1.00 91.12 181 GLY A O 1
ATOM 1381 N N . LEU A 1 182 ? -4.233 6.645 16.091 1.00 92.19 182 LEU A N 1
ATOM 1382 C CA . LEU A 1 182 ? -5.069 7.608 16.815 1.00 92.19 182 LEU A CA 1
ATOM 1383 C C . LEU A 1 182 ? -6.515 7.112 16.938 1.00 92.19 182 LEU A C 1
ATOM 1385 O O . LEU A 1 182 ? -7.069 7.103 18.039 1.00 92.19 182 LEU A O 1
ATOM 1389 N N . LEU A 1 183 ? -7.104 6.629 15.837 1.00 90.25 183 LEU A N 1
ATOM 1390 C CA . LEU A 1 183 ? -8.455 6.058 15.842 1.00 90.25 183 LEU A CA 1
ATOM 1391 C C . LEU A 1 183 ? -8.557 4.837 16.760 1.00 90.25 183 LEU A C 1
ATOM 1393 O O . LEU A 1 183 ? -9.512 4.715 17.530 1.00 90.25 183 LEU A O 1
ATOM 1397 N N . TYR A 1 184 ? -7.575 3.942 16.695 1.00 86.19 184 TYR A N 1
ATOM 1398 C CA . TYR A 1 184 ? -7.531 2.734 17.508 1.00 86.19 184 TYR A CA 1
ATOM 1399 C C . TYR A 1 184 ? -7.466 3.044 19.012 1.00 86.19 184 TYR A C 1
ATOM 1401 O O . TYR A 1 184 ? -8.250 2.503 19.797 1.00 86.19 184 TYR A O 1
ATOM 1409 N N . PHE A 1 185 ? -6.578 3.949 19.428 1.00 87.50 185 PHE A N 1
ATOM 1410 C CA . PHE A 1 185 ? -6.440 4.324 20.837 1.00 87.50 185 PHE A CA 1
ATOM 1411 C C . PHE A 1 185 ? -7.643 5.124 21.352 1.00 87.50 185 PHE A C 1
ATOM 1413 O O . PHE A 1 185 ? -8.093 4.885 22.475 1.00 87.50 185 PHE A O 1
ATOM 1420 N N . ALA A 1 186 ? -8.222 6.010 20.533 1.00 87.75 186 ALA A N 1
ATOM 1421 C CA . ALA A 1 186 ? -9.440 6.741 20.886 1.00 87.75 186 ALA A CA 1
ATOM 1422 C C . ALA A 1 186 ? -10.619 5.791 21.165 1.00 87.75 186 ALA A C 1
ATOM 1424 O O . ALA A 1 186 ? -11.345 5.968 22.145 1.00 87.75 186 ALA A O 1
ATOM 1425 N N . GLN A 1 187 ? -10.772 4.737 20.357 1.00 84.19 187 GLN A N 1
ATOM 1426 C CA . GLN A 1 187 ? -11.811 3.721 20.551 1.00 84.19 187 GLN A CA 1
ATOM 1427 C C . GLN A 1 187 ? -11.594 2.881 21.806 1.00 84.19 187 GLN A C 1
ATOM 1429 O O . GLN A 1 187 ? -12.542 2.612 22.539 1.00 84.19 187 GLN A O 1
ATOM 1434 N N . ARG A 1 188 ? -10.352 2.472 22.085 1.00 81.44 188 ARG A N 1
ATOM 1435 C CA . ARG A 1 188 ? -10.054 1.734 23.319 1.00 81.44 188 ARG A CA 1
ATOM 1436 C C . ARG A 1 188 ? -10.375 2.558 24.561 1.00 81.44 188 ARG A C 1
ATOM 1438 O O . ARG A 1 188 ? -10.922 2.023 25.522 1.00 81.44 188 ARG A O 1
ATOM 1445 N N . ARG A 1 189 ? -10.088 3.862 24.528 1.00 84.50 189 ARG A N 1
ATOM 1446 C CA . ARG A 1 189 ? -10.417 4.774 25.628 1.00 84.50 189 ARG A CA 1
ATOM 1447 C C . ARG A 1 189 ? -11.928 4.905 25.832 1.00 84.50 189 ARG A C 1
ATOM 1449 O O . ARG A 1 189 ? -12.379 4.843 26.972 1.00 84.50 189 ARG A O 1
ATOM 1456 N N . SER A 1 190 ? -12.708 5.058 24.759 1.00 82.81 190 SER A N 1
ATOM 1457 C CA . SER A 1 190 ? -14.170 5.176 24.866 1.00 82.81 190 SER A CA 1
ATOM 1458 C C . SER A 1 190 ? -14.834 3.877 25.334 1.00 82.81 190 SER A C 1
ATOM 1460 O O . SER A 1 190 ? -15.733 3.923 26.170 1.00 82.81 190 SER A O 1
ATOM 1462 N N . GLN A 1 191 ? -14.350 2.720 24.872 1.00 80.94 191 GLN A N 1
ATOM 1463 C CA . GLN A 1 191 ? -14.807 1.410 25.345 1.00 80.94 191 GLN A CA 1
ATOM 1464 C C . GLN A 1 191 ? -14.488 1.200 26.828 1.00 80.94 191 GLN A C 1
ATOM 1466 O O . GLN A 1 191 ? -15.365 0.790 27.583 1.00 80.94 191 GLN A O 1
ATOM 1471 N N . GLY A 1 192 ? -13.269 1.539 27.263 1.00 77.81 192 GLY A N 1
ATOM 1472 C CA . GLY A 1 192 ? -12.884 1.468 28.674 1.00 77.81 192 GLY A CA 1
ATOM 1473 C C . GLY A 1 192 ? -13.773 2.339 29.564 1.00 77.81 192 GLY A C 1
ATOM 1474 O O . GLY A 1 192 ? -14.285 1.862 30.572 1.00 77.81 192 GLY A O 1
ATOM 1475 N N . ALA A 1 193 ? -14.031 3.587 29.158 1.00 78.31 193 ALA A N 1
ATOM 1476 C CA . ALA A 1 193 ? -14.924 4.486 29.890 1.00 78.31 193 ALA A CA 1
ATOM 1477 C C . ALA A 1 193 ? -16.363 3.943 29.985 1.00 78.31 193 ALA A C 1
ATOM 1479 O O . ALA A 1 193 ? -16.964 3.984 31.055 1.00 78.31 193 ALA A O 1
ATOM 1480 N N . ALA A 1 194 ? -16.903 3.390 28.893 1.00 77.88 194 ALA A N 1
ATOM 1481 C CA . ALA A 1 194 ? -18.247 2.812 28.878 1.00 77.88 194 ALA A CA 1
ATOM 1482 C C . ALA A 1 194 ? -18.378 1.589 29.804 1.00 77.88 194 ALA A C 1
ATOM 1484 O O . ALA A 1 194 ? -19.392 1.449 30.485 1.00 77.88 194 ALA A O 1
ATOM 1485 N N . VAL A 1 195 ? -17.352 0.731 29.866 1.00 80.06 195 VAL A N 1
ATOM 1486 C CA . VAL A 1 195 ? -17.326 -0.433 30.769 1.00 80.06 195 VAL A CA 1
ATOM 1487 C C . VAL A 1 195 ? -17.306 0.005 32.234 1.00 80.06 195 VAL A C 1
ATOM 1489 O O . VAL A 1 195 ? -18.061 -0.546 33.030 1.00 80.06 195 VAL A O 1
ATOM 1492 N N . VAL A 1 196 ? -16.510 1.021 32.588 1.00 82.56 196 VAL A N 1
ATOM 1493 C CA . VAL A 1 196 ? -16.484 1.556 33.962 1.00 82.56 196 VAL A CA 1
ATOM 1494 C C . VAL A 1 196 ? -17.852 2.119 34.363 1.00 82.56 196 VAL A C 1
ATOM 1496 O O . VAL A 1 196 ? -18.339 1.803 35.443 1.00 82.56 196 VAL A O 1
ATOM 1499 N N . VAL A 1 197 ? -18.507 2.885 33.482 1.00 82.62 197 VAL A N 1
ATOM 1500 C CA . VAL A 1 197 ? -19.853 3.438 33.737 1.00 82.62 197 VAL A CA 1
ATOM 1501 C C . VAL A 1 197 ? -20.916 2.343 33.873 1.00 82.62 197 VAL A C 1
ATOM 1503 O O . VAL A 1 197 ? -21.843 2.482 34.667 1.00 82.62 197 VAL A O 1
ATOM 1506 N N . ALA A 1 198 ? -20.811 1.260 33.099 1.00 79.44 198 ALA A N 1
ATOM 1507 C CA . ALA A 1 198 ? -21.729 0.129 33.206 1.00 79.44 198 ALA A CA 1
ATOM 1508 C C . ALA A 1 198 ? -21.526 -0.670 34.503 1.00 79.44 198 ALA A C 1
ATOM 1510 O O . ALA A 1 198 ? -22.500 -1.166 35.052 1.00 79.44 198 ALA A O 1
ATOM 1511 N N . ALA A 1 199 ? -20.288 -0.776 34.996 1.00 80.12 199 ALA A N 1
ATOM 1512 C CA . ALA A 1 199 ? -19.969 -1.463 36.248 1.00 80.12 199 ALA A CA 1
ATOM 1513 C C . ALA A 1 199 ? -20.341 -0.658 37.508 1.00 80.12 199 ALA A C 1
ATOM 1515 O O . ALA A 1 199 ? -20.417 -1.229 38.591 1.00 80.12 199 ALA A O 1
ATOM 1516 N N . SER A 1 200 ? -20.551 0.658 37.384 1.00 78.00 200 SER A N 1
ATOM 1517 C CA . SER A 1 200 ? -20.949 1.541 38.489 1.00 78.00 200 SER A CA 1
ATOM 1518 C C . SER A 1 200 ? -22.469 1.722 38.639 1.00 78.00 200 SER A C 1
ATOM 1520 O O . SER A 1 200 ? -22.891 2.572 39.421 1.00 78.00 200 SER A O 1
ATOM 1522 N N . ARG A 1 201 ? -23.281 1.012 37.848 1.00 68.00 201 ARG A N 1
ATOM 1523 C CA . ARG A 1 201 ? -24.753 1.003 37.908 1.00 68.00 201 ARG A CA 1
ATOM 1524 C C . ARG A 1 201 ? -25.241 -0.323 38.466 1.00 68.00 201 ARG A C 1
ATOM 1526 O O . ARG A 1 201 ? -26.269 -0.287 39.170 1.00 68.00 201 ARG A O 1
#

Secondary structure (DSSP, 8-state):
---------SSPPHHHHHHHHHHHHHHHHHHHHS--TTT---HHIIIIIIHHHHHHHHTHHHHHHHHHHHHHHHHHHSTT--S-HHHHHHHHHHHHHHHHHHHHTTSTTHHHHHHHHHHHHHHHHHHHHHHHHHHH-TTS-SSHHHHHHHTTT-STT-SS-HHHHHHHHHHHHHHHHHHHHHHHHHHHHHHHHHHHHHHT-